Protein AF-A0A6A5AA53-F1 (afdb_monomer_lite)

Foldseek 3Di:
DDDDDDDDDDDDDDDDDDDDDDDDPPPVVVVVVVVPPDDDDDDDDDDDPPPDPPDPCVVVPPPVVVVPDPPPPDDPDDPVNVVVVVPPDDDADDDDAAEDLAAAEPDPDDPPPPPPLVLAKCFVVVVVVPPDPDDDDDDDDDDDDPDDLDATADPPTCCQWPCDPNDTDGNLHADDPSRYPPPDPVSYPRCCSVVVVAADWDWDQPPPLGIAIDGPDDDDPPDDHGDWYAYKAFPVVVVVVVVVCVVVVPPAFQWDDDDHRIIGGPPHYTHPCSRHD

pLDDT: mean 70.39, std 22.33, range [33.47, 96.25]

Secondary structure (DSSP, 8-state):
-----------PPPPPPP--PPPPTTSHHHHHHHTTS------S----S------TTGGGTTTTTTTS----------HHHHHHHHTS-----PPP-EE-SS-EESSPPPPP----GGG---HHHHHTT---S------------------BSSTT-TTTEEEETTEEEE--PPP-TTT--SSSGGGBSS-HHHHT-PPPEEEEE-GGG-EEEEESS---TT--------EEEEHHHHHHHHHHHHHTT-----EEEEETTEEEE-SSEE-GGGG--

Radius of gyration: 34.4 Å; chains: 1; bounding box: 81×67×102 Å

Sequence (277 aa):
MGPRLRGNSSAAPVATPSGAQQPPRTLAKRVFKALRKQVPCVASDFVLPFRHQAPLATYFHDLANATAGISDYTLDFTPDEFTAAEAVELTWVPPKYAKTSKNVYIVKKAPMAQASASSRCTCYGQDHQRGSSSRPTASTSSVAVKHTDVSYCTDTCHNKYDTIYACIQLVLIECGKDTCSAPDPTKCRNRPFQHKATKSTRVEYMGPKGFGLVADTSIEAGDFVVEYVGEVIDEAMAADRRAANIASGQTHTYMLEMEKDILIDAQYKGNVSRFIN

Organism: Aphanomyces astaci (NCBI:txid112090)

Structure (mmCIF, N/CA/C/O backbone):
data_AF-A0A6A5AA53-F1
#
_entry.id   AF-A0A6A5AA53-F1
#
loop_
_atom_site.group_PDB
_atom_site.id
_atom_site.type_symbol
_atom_site.label_atom_id
_atom_site.label_alt_id
_atom_site.label_comp_id
_atom_site.label_asym_id
_atom_site.label_entity_id
_atom_site.label_seq_id
_atom_site.pdbx_PDB_ins_code
_atom_site.Cartn_x
_atom_site.Cartn_y
_atom_site.Cartn_z
_atom_site.occupancy
_atom_site.B_iso_or_equiv
_atom_site.auth_seq_id
_atom_site.auth_comp_id
_atom_site.auth_asym_id
_atom_site.auth_atom_id
_atom_site.pdbx_PDB_model_num
ATOM 1 N N . MET A 1 1 ? -15.561 2.758 21.073 1.00 37.97 1 MET A N 1
ATOM 2 C CA . MET A 1 1 ? -16.074 2.378 19.737 1.00 37.97 1 MET A CA 1
ATOM 3 C C . MET A 1 1 ? -17.250 1.439 19.967 1.00 37.97 1 MET A C 1
ATOM 5 O O . MET A 1 1 ? -17.016 0.331 20.415 1.00 37.97 1 MET A O 1
ATOM 9 N N . GLY A 1 2 ? -18.491 1.903 19.803 1.00 35.84 2 GLY A N 1
ATOM 10 C CA . GLY A 1 2 ? -19.702 1.094 20.022 1.00 35.84 2 GLY A CA 1
ATOM 11 C C . GLY A 1 2 ? -20.521 0.963 18.731 1.00 35.84 2 GLY A C 1
ATOM 12 O O . GLY A 1 2 ? -20.387 1.829 17.856 1.00 35.84 2 GLY A O 1
ATOM 13 N N . PRO A 1 3 ? -21.342 -0.090 18.582 1.00 33.53 3 PRO A N 1
ATOM 14 C CA . PRO A 1 3 ? -22.157 -0.296 17.391 1.00 33.53 3 PRO A CA 1
ATOM 15 C C . PRO A 1 3 ? -23.249 0.780 17.299 1.00 33.53 3 PRO A C 1
ATOM 17 O O . PRO A 1 3 ? -23.901 1.116 18.285 1.00 33.53 3 PRO A O 1
ATOM 20 N N . ARG A 1 4 ? -23.446 1.350 16.104 1.00 42.34 4 ARG A N 1
ATOM 21 C CA . ARG A 1 4 ? -24.606 2.203 15.807 1.00 42.34 4 ARG A CA 1
ATOM 22 C C . ARG A 1 4 ? -25.629 1.387 15.033 1.00 42.34 4 ARG A C 1
ATOM 24 O O . ARG A 1 4 ? -25.380 1.033 13.884 1.00 42.34 4 ARG A O 1
ATOM 31 N N . LEU A 1 5 ? -26.790 1.175 15.641 1.00 35.81 5 LEU A N 1
ATOM 32 C CA . LEU A 1 5 ? -27.984 0.682 14.963 1.00 35.81 5 LEU A CA 1
ATOM 33 C C . LEU A 1 5 ? -28.531 1.797 14.053 1.00 35.81 5 LEU A C 1
ATOM 35 O O . LEU A 1 5 ? -28.697 2.937 14.493 1.00 35.81 5 LEU A O 1
ATOM 39 N N . ARG A 1 6 ? -28.792 1.498 12.776 1.00 38.25 6 ARG A N 1
ATOM 40 C CA . ARG A 1 6 ? -29.585 2.367 11.891 1.00 38.25 6 ARG A CA 1
ATOM 41 C C . ARG A 1 6 ? -30.904 1.678 11.578 1.00 38.25 6 ARG A C 1
ATOM 43 O O . ARG A 1 6 ? -30.909 0.659 10.899 1.00 38.25 6 ARG A O 1
ATOM 50 N N . GLY A 1 7 ? -32.001 2.278 12.030 1.00 33.47 7 GLY A N 1
ATOM 51 C CA . GLY A 1 7 ? -33.335 1.987 11.520 1.00 33.47 7 GLY A CA 1
ATOM 52 C C . GLY A 1 7 ? -33.530 2.628 10.146 1.00 33.47 7 GLY A C 1
ATOM 53 O O . GLY A 1 7 ? -33.228 3.807 9.955 1.00 33.47 7 GLY A O 1
ATOM 54 N N . ASN A 1 8 ? -34.029 1.839 9.198 1.00 34.69 8 ASN A N 1
ATOM 55 C CA . ASN A 1 8 ? -34.632 2.316 7.961 1.00 34.69 8 ASN A CA 1
ATOM 56 C C . ASN A 1 8 ? -36.149 2.331 8.150 1.00 34.69 8 ASN A C 1
ATOM 58 O O . ASN A 1 8 ? -36.738 1.280 8.378 1.00 34.69 8 ASN A O 1
ATOM 62 N N . SER A 1 9 ? -36.779 3.486 7.957 1.00 38.81 9 SER A N 1
ATOM 63 C CA . SER A 1 9 ? -38.170 3.545 7.502 1.00 38.81 9 SER A CA 1
ATOM 64 C C . SER A 1 9 ? -38.481 4.936 6.959 1.00 38.81 9 SER A C 1
ATOM 66 O O . SER A 1 9 ? -38.447 5.942 7.664 1.00 38.81 9 SER A O 1
ATOM 68 N N . SER A 1 10 ? -38.761 4.953 5.664 1.00 35.66 10 SER A N 1
ATOM 69 C CA . SER A 1 10 ? -39.403 6.011 4.896 1.00 35.66 10 SER A CA 1
ATOM 70 C C . SER A 1 10 ? -40.809 6.316 5.423 1.00 35.66 10 SER A C 1
ATOM 72 O O . SER A 1 10 ? -41.631 5.407 5.512 1.00 35.66 10 SER A O 1
ATOM 74 N N . ALA A 1 11 ? -41.108 7.592 5.677 1.00 33.88 11 ALA A N 1
ATOM 75 C CA . ALA A 1 11 ? -42.470 8.106 5.804 1.00 33.88 11 ALA A CA 1
ATOM 76 C C . ALA A 1 11 ? -42.569 9.508 5.173 1.00 33.88 11 ALA A C 1
ATOM 78 O O . ALA A 1 11 ? -41.667 10.334 5.310 1.00 33.88 11 ALA A O 1
ATOM 79 N N . ALA A 1 12 ? -43.651 9.715 4.423 1.00 36.47 12 ALA A N 1
ATOM 80 C CA . ALA A 1 12 ? -43.987 10.888 3.614 1.00 36.47 12 ALA A CA 1
ATOM 81 C C . ALA A 1 12 ? -44.254 12.166 4.454 1.00 36.47 12 ALA A C 1
ATOM 83 O O . ALA A 1 12 ? -44.474 12.064 5.662 1.00 36.47 12 ALA A O 1
ATOM 84 N N . PRO A 1 13 ? -44.244 13.377 3.852 1.00 35.19 13 PRO A N 1
ATOM 85 C CA . PRO A 1 13 ? -44.284 14.629 4.601 1.00 35.19 13 PRO A CA 1
ATOM 86 C C . PRO A 1 13 ? -45.709 14.991 5.041 1.00 35.19 13 PRO A C 1
ATOM 88 O O . PRO A 1 13 ? -46.629 15.055 4.227 1.00 35.19 13 PRO A O 1
ATOM 91 N N . VAL A 1 14 ? -45.869 15.287 6.331 1.00 35.66 14 VAL A N 1
ATOM 92 C CA . VAL A 1 14 ? -47.073 15.897 6.912 1.00 35.66 14 VAL A CA 1
ATOM 93 C C . VAL A 1 14 ? -46.829 17.400 7.075 1.00 35.66 14 VAL A C 1
ATOM 95 O O . VAL A 1 14 ? -45.766 17.823 7.525 1.00 35.66 14 VAL A O 1
ATOM 98 N N . ALA A 1 15 ? -47.810 18.200 6.659 1.00 34.00 15 ALA A N 1
ATOM 99 C CA . ALA A 1 15 ? -47.782 19.658 6.645 1.00 34.00 15 ALA A CA 1
ATOM 100 C C . ALA A 1 15 ? -47.642 20.278 8.050 1.00 34.00 15 ALA A C 1
ATOM 102 O O . ALA A 1 15 ? -48.326 19.879 8.991 1.00 34.00 15 ALA A O 1
ATOM 103 N N . THR A 1 16 ? -46.795 21.303 8.171 1.00 38.56 16 THR A N 1
ATOM 104 C CA . THR A 1 16 ? -46.647 22.155 9.361 1.00 38.56 16 THR A CA 1
ATOM 105 C C . THR A 1 16 ? -47.484 23.434 9.239 1.00 38.56 16 THR A C 1
ATOM 107 O O . THR A 1 16 ? -47.460 24.075 8.185 1.00 38.56 16 THR A O 1
ATOM 110 N N . PRO A 1 17 ? -48.183 23.873 10.303 1.00 34.06 17 PRO A N 1
ATOM 111 C CA . PRO A 1 17 ? -48.764 25.202 10.353 1.00 34.06 17 PRO A CA 1
ATOM 112 C C . PRO A 1 17 ? -47.730 26.250 10.799 1.00 34.06 17 PRO A C 1
ATOM 114 O O . PRO A 1 17 ? -46.829 26.004 11.599 1.00 34.06 17 PRO A O 1
ATOM 117 N N . SER A 1 18 ? -47.904 27.434 10.223 1.00 34.34 18 SER A N 1
ATOM 118 C CA . SER A 1 18 ? -47.219 28.704 10.458 1.00 34.34 18 SER A CA 1
ATOM 119 C C . SER A 1 18 ? -47.152 29.133 11.935 1.00 34.34 18 SER A C 1
ATOM 121 O O . SER A 1 18 ? -48.163 29.091 12.631 1.00 34.34 18 SER A O 1
ATOM 123 N N . GLY A 1 19 ? -45.994 29.669 12.356 1.00 37.91 19 GLY A N 1
ATOM 124 C CA . GLY A 1 19 ? -45.924 30.698 13.406 1.00 37.91 19 GLY A CA 1
ATOM 125 C C . GLY A 1 19 ? -44.940 30.465 14.560 1.00 37.91 19 GLY A C 1
ATOM 126 O O . GLY A 1 19 ? -45.350 30.020 15.623 1.00 37.91 19 GLY A O 1
ATOM 127 N N . ALA A 1 20 ? -43.671 30.872 14.404 1.00 34.12 20 ALA A N 1
ATOM 128 C CA . ALA A 1 20 ? -42.815 31.313 15.520 1.00 34.12 20 ALA A CA 1
ATOM 129 C C . ALA A 1 20 ? -41.612 32.133 15.000 1.00 34.12 20 ALA A C 1
ATOM 131 O O . ALA A 1 20 ? -40.827 31.666 14.176 1.00 34.12 20 ALA A O 1
ATOM 132 N N . GLN A 1 21 ? -41.487 33.378 15.465 1.00 42.09 21 GLN A N 1
ATOM 133 C CA . GLN A 1 21 ? -40.456 34.351 15.079 1.00 42.09 21 GLN A CA 1
ATOM 134 C C . GLN A 1 21 ? -39.068 33.999 15.657 1.00 42.09 21 GLN A C 1
ATOM 136 O O . GLN A 1 21 ? -38.941 33.657 16.829 1.00 42.09 21 GLN A O 1
ATOM 141 N N . GLN A 1 22 ? -38.009 34.141 14.849 1.00 42.62 22 GLN A N 1
ATOM 142 C CA . GLN A 1 22 ? -36.607 34.043 15.291 1.00 42.62 22 GLN A CA 1
ATOM 143 C C . GLN A 1 22 ? -36.128 35.358 15.947 1.00 42.62 22 GLN A C 1
ATOM 145 O O . GLN A 1 22 ? -36.410 36.429 15.403 1.00 42.62 22 GLN A O 1
ATOM 150 N N . PRO A 1 23 ? -35.348 35.330 17.049 1.00 39.88 23 PRO A N 1
ATOM 151 C CA . PRO A 1 23 ? -34.801 36.547 17.652 1.00 39.88 23 PRO A CA 1
ATOM 152 C C . PRO A 1 23 ? -33.553 37.079 16.906 1.00 39.88 23 PRO A C 1
ATOM 154 O O . PRO A 1 23 ? -32.786 36.304 16.324 1.00 39.88 23 PRO A O 1
ATOM 157 N N . PRO A 1 24 ? -33.305 38.407 16.920 1.00 43.00 24 PRO A N 1
ATOM 158 C CA . PRO A 1 24 ? -32.301 39.047 16.071 1.00 43.00 24 PRO A CA 1
ATOM 159 C C . PRO A 1 24 ? -30.845 38.796 16.511 1.00 43.00 24 PRO A C 1
ATOM 161 O O . PRO A 1 24 ? -30.474 38.878 17.682 1.00 43.00 24 PRO A O 1
ATOM 164 N N . ARG A 1 25 ? -29.984 38.570 15.509 1.00 54.72 25 ARG A N 1
ATOM 165 C CA . ARG A 1 25 ? -28.551 38.196 15.563 1.00 54.72 25 ARG A CA 1
ATOM 166 C C . ARG A 1 25 ? -27.580 39.227 16.183 1.00 54.72 25 ARG A C 1
ATOM 168 O O . ARG A 1 25 ? -26.368 39.123 15.989 1.00 54.72 25 ARG A O 1
ATOM 175 N N . THR A 1 26 ? -28.053 40.221 16.928 1.00 54.88 26 THR A N 1
ATOM 176 C CA . THR A 1 26 ? -27.237 41.365 17.387 1.00 54.88 26 THR A CA 1
ATOM 177 C C . THR A 1 26 ? -26.913 41.376 18.886 1.00 54.88 26 THR A C 1
ATOM 179 O O . THR A 1 26 ? -26.037 42.137 19.299 1.00 54.88 26 THR A O 1
ATOM 182 N N . LEU A 1 27 ? -27.505 40.492 19.699 1.00 50.84 27 LEU A N 1
ATOM 183 C CA . LEU A 1 27 ? -27.226 40.422 21.146 1.00 50.84 27 LEU A CA 1
ATOM 184 C C . LEU A 1 27 ? -25.983 39.578 21.499 1.00 50.84 27 LEU A C 1
ATOM 186 O O . LEU A 1 27 ? -25.194 39.973 22.356 1.00 50.84 27 LEU A O 1
ATOM 190 N N . ALA A 1 28 ? -25.720 38.487 20.770 1.00 50.22 28 ALA A N 1
ATOM 191 C CA . ALA A 1 28 ? -24.587 37.587 21.041 1.00 50.22 28 ALA A CA 1
ATOM 192 C C . ALA A 1 28 ? -23.202 38.237 20.814 1.00 50.22 28 ALA A C 1
ATOM 194 O O . ALA A 1 28 ? -22.224 37.881 21.470 1.00 50.22 28 ALA A O 1
ATOM 195 N N . LYS A 1 29 ? -23.108 39.249 19.937 1.00 48.22 29 LYS A N 1
ATOM 196 C CA . LYS A 1 29 ? -21.851 39.978 19.676 1.00 48.22 29 LYS A CA 1
ATOM 197 C C . LYS A 1 29 ? -21.532 41.062 20.717 1.00 48.22 29 LYS A C 1
ATOM 199 O O . LYS A 1 29 ? -20.380 41.488 20.794 1.00 48.22 29 LYS A O 1
ATOM 204 N N . ARG A 1 30 ? -22.503 41.506 21.530 1.00 49.09 30 ARG A N 1
ATOM 205 C CA . ARG A 1 30 ? -22.264 42.504 22.597 1.00 49.09 30 ARG A CA 1
ATOM 206 C C . ARG A 1 30 ? -21.736 41.867 23.886 1.00 49.09 30 ARG A C 1
ATOM 208 O O . ARG A 1 30 ? -20.927 42.496 24.559 1.00 49.09 30 ARG A O 1
ATOM 215 N N . VAL A 1 31 ? -22.091 40.611 24.167 1.00 51.31 31 VAL A N 1
ATOM 216 C CA . VAL A 1 31 ? -21.632 39.882 25.367 1.00 51.31 31 VAL A CA 1
ATOM 217 C C . VAL A 1 31 ? -20.136 39.539 25.288 1.00 51.31 31 VAL A C 1
ATOM 219 O O . VAL A 1 31 ? -19.393 39.777 26.235 1.00 51.31 31 VAL A O 1
ATOM 222 N N . PHE A 1 32 ? -19.642 39.112 24.121 1.00 46.19 32 PHE A N 1
ATOM 223 C CA . PHE A 1 32 ? -18.227 38.745 23.949 1.00 46.19 32 PHE A CA 1
ATOM 224 C C . PHE A 1 32 ? -17.244 39.932 23.908 1.00 46.19 32 PHE A C 1
ATOM 226 O O . PHE A 1 32 ? -16.046 39.740 24.109 1.00 46.19 32 PHE A O 1
ATOM 233 N N . LYS A 1 33 ? -17.717 41.168 23.677 1.00 42.59 33 LYS A N 1
ATOM 234 C CA . LYS A 1 33 ? -16.864 42.375 23.658 1.00 42.59 33 LYS A CA 1
ATOM 235 C C . LYS A 1 33 ? -16.717 43.031 25.041 1.00 42.59 33 LYS A C 1
ATOM 237 O O . LYS A 1 33 ? -15.756 43.766 25.250 1.00 42.59 33 LYS A O 1
ATOM 242 N N . ALA A 1 34 ? -17.624 42.744 25.979 1.00 41.66 34 ALA A N 1
ATOM 243 C CA . ALA A 1 34 ? -17.575 43.265 27.348 1.00 41.66 34 ALA A CA 1
ATOM 244 C C . ALA A 1 34 ? -16.597 42.493 28.256 1.00 41.66 34 ALA A C 1
ATOM 246 O O . ALA A 1 34 ? -16.022 43.077 29.166 1.00 41.66 34 ALA A O 1
ATOM 247 N N . LEU A 1 35 ? -16.329 41.216 27.962 1.00 44.03 35 LEU A N 1
ATOM 248 C CA . LEU A 1 35 ? -15.471 40.356 28.791 1.00 44.03 35 LEU A CA 1
ATOM 249 C C . LEU A 1 35 ? -13.963 40.482 28.508 1.00 44.03 35 LEU A C 1
ATOM 251 O O . LEU A 1 35 ? -13.159 39.867 29.196 1.00 44.03 35 LEU A O 1
ATOM 255 N N . ARG A 1 36 ? -13.548 41.280 27.514 1.00 43.44 36 ARG A N 1
ATOM 256 C CA . ARG A 1 36 ? -12.136 41.368 27.087 1.00 43.44 36 ARG A CA 1
ATOM 257 C C . ARG A 1 36 ? -11.403 42.636 27.544 1.00 43.44 36 ARG A C 1
ATOM 259 O O . ARG A 1 36 ? -10.294 42.877 27.081 1.00 43.44 36 ARG A O 1
ATOM 266 N N . LYS A 1 37 ? -12.015 43.475 28.392 1.00 44.69 37 LYS A N 1
ATOM 267 C CA . LYS A 1 37 ? -11.495 44.822 28.711 1.00 44.69 37 LYS A CA 1
ATOM 268 C C . LYS A 1 37 ? -11.184 45.118 30.180 1.00 44.69 37 LYS A C 1
ATOM 270 O O . LYS A 1 37 ? -10.942 46.275 30.500 1.00 44.69 37 LYS A O 1
ATOM 275 N N . GLN A 1 38 ? -11.124 44.117 31.053 1.00 38.75 38 GLN A N 1
ATOM 276 C CA . GLN A 1 38 ? -10.653 44.325 32.425 1.00 38.75 38 GLN A CA 1
ATOM 277 C C . GLN A 1 38 ? -9.730 43.190 32.857 1.00 38.75 38 GLN A C 1
ATOM 279 O O . GLN A 1 38 ? -10.168 42.193 33.414 1.00 38.75 38 GLN A O 1
ATOM 284 N N . VAL A 1 39 ? -8.438 43.367 32.593 1.00 38.59 39 VAL A N 1
ATOM 285 C CA . VAL A 1 39 ? -7.386 42.757 33.407 1.00 38.59 39 VAL A CA 1
ATOM 286 C C . VAL A 1 39 ? -6.371 43.855 33.713 1.00 38.59 39 VAL A C 1
ATOM 288 O O . VAL A 1 39 ? -5.566 44.189 32.843 1.00 38.59 39 VAL A O 1
ATOM 291 N N . PRO A 1 40 ? -6.401 44.459 34.908 1.00 35.31 40 PRO A N 1
ATOM 292 C CA . PRO A 1 40 ? -5.201 44.983 35.523 1.00 35.31 40 PRO A CA 1
ATOM 293 C C . PRO A 1 40 ? -4.550 43.885 36.373 1.00 35.31 40 PRO A C 1
ATOM 295 O O . PRO A 1 40 ? -5.213 43.189 37.140 1.00 35.31 40 PRO A O 1
ATOM 298 N N . CYS A 1 41 ? -3.235 43.746 36.224 1.00 37.00 41 CYS A N 1
ATOM 299 C CA . CYS A 1 41 ? -2.389 42.989 37.135 1.00 37.00 41 CYS A CA 1
ATOM 300 C C . CYS A 1 41 ? -2.523 43.559 38.555 1.00 37.00 41 CYS A C 1
ATOM 302 O O . CYS A 1 41 ? -2.310 44.755 38.753 1.00 37.00 41 CYS A O 1
ATOM 304 N N . VAL A 1 42 ? -2.819 42.706 39.535 1.00 37.09 42 VAL A N 1
ATOM 305 C CA . VAL A 1 42 ? -2.674 43.017 40.962 1.00 37.09 42 VAL A CA 1
ATOM 306 C C . VAL A 1 42 ? -1.883 41.878 41.595 1.00 37.09 42 VAL A C 1
ATOM 308 O O . VAL A 1 42 ? -2.219 40.708 41.430 1.00 37.09 42 VAL A O 1
ATOM 311 N N . ALA A 1 43 ? -0.783 42.244 42.245 1.00 42.16 43 ALA A N 1
ATOM 312 C CA . ALA A 1 43 ? 0.052 41.363 43.044 1.00 42.16 43 ALA A CA 1
ATOM 313 C C . ALA A 1 43 ? -0.574 41.104 44.429 1.00 42.16 43 ALA A C 1
ATOM 315 O O . ALA A 1 43 ? -1.423 41.866 44.883 1.00 42.16 43 ALA A O 1
ATOM 316 N N . SER A 1 44 ? -0.020 40.103 45.116 1.00 43.97 44 SER A N 1
ATOM 317 C CA . SER A 1 44 ? -0.145 39.747 46.542 1.00 43.97 44 SER A CA 1
ATOM 318 C C . SER A 1 44 ? -1.286 38.804 46.962 1.00 43.97 44 SER A C 1
ATOM 320 O O . SER A 1 44 ? -2.472 39.082 46.821 1.00 43.97 44 SER A O 1
ATOM 322 N N . ASP A 1 45 ? -0.828 37.667 47.493 1.00 46.00 45 ASP A N 1
ATOM 323 C CA . ASP A 1 45 ? -1.362 36.905 48.622 1.00 46.00 45 ASP A CA 1
ATOM 324 C C . ASP A 1 45 ? -2.790 36.358 48.526 1.00 46.00 45 ASP A C 1
ATOM 326 O O . ASP A 1 45 ? -3.690 36.742 49.268 1.00 46.00 45 ASP A O 1
ATOM 330 N N . PHE A 1 46 ? -2.958 35.324 47.696 1.00 35.75 46 PHE A N 1
ATOM 331 C CA . PHE A 1 46 ? -4.028 34.344 47.880 1.00 35.75 46 PHE A CA 1
ATOM 332 C C . PHE A 1 46 ? -3.433 32.994 48.292 1.00 35.75 46 PHE A C 1
ATOM 334 O O . PHE A 1 46 ? -3.012 32.182 47.467 1.00 35.75 46 PHE A O 1
ATOM 341 N N . VAL A 1 47 ? -3.374 32.768 49.603 1.00 41.34 47 VAL A N 1
ATOM 342 C CA . VAL A 1 47 ? -3.075 31.458 50.185 1.00 41.34 47 VAL A CA 1
ATOM 343 C C . VAL A 1 47 ? -4.281 30.554 49.932 1.00 41.34 47 VAL A C 1
ATOM 345 O O . VAL A 1 47 ? -5.360 30.781 50.474 1.00 41.34 47 VAL A O 1
ATOM 348 N N . LEU A 1 48 ? -4.103 29.525 49.101 1.00 40.78 48 LEU A N 1
ATOM 349 C CA . LEU A 1 48 ? -5.088 28.455 48.934 1.00 40.78 48 LEU A CA 1
ATOM 350 C C . LEU A 1 48 ? -5.327 27.777 50.296 1.00 40.78 48 LEU A C 1
ATOM 352 O O . LEU A 1 48 ? -4.368 27.258 50.879 1.00 40.78 48 LEU A O 1
ATOM 356 N N . PRO A 1 49 ? -6.569 27.699 50.807 1.00 41.88 49 PRO A N 1
ATOM 357 C CA . PRO A 1 49 ? -6.863 26.949 52.016 1.00 41.88 49 PRO A CA 1
ATOM 358 C C . PRO A 1 49 ? -7.016 25.472 51.637 1.00 41.88 49 PRO A C 1
ATOM 360 O O . PRO A 1 49 ? -8.100 24.911 51.685 1.00 41.88 49 PRO A O 1
ATOM 363 N N . PHE A 1 50 ? -5.927 24.839 51.211 1.00 42.41 50 PHE A N 1
ATOM 364 C CA . PHE A 1 50 ? -5.862 23.386 51.048 1.00 42.41 50 PHE A CA 1
ATOM 365 C C . PHE A 1 50 ? -4.563 22.867 51.661 1.00 42.41 50 PHE A C 1
ATOM 367 O O . PHE A 1 50 ? -3.727 22.242 51.014 1.00 42.41 50 PHE A O 1
ATOM 374 N N . ARG A 1 51 ? -4.394 23.143 52.957 1.00 44.78 51 ARG A N 1
ATOM 375 C CA . ARG A 1 51 ? -3.537 22.340 53.830 1.00 44.78 51 ARG A CA 1
ATOM 376 C C . ARG A 1 51 ? -4.453 21.328 54.519 1.00 44.78 51 ARG A C 1
ATOM 378 O O . ARG A 1 51 ? -5.418 21.734 55.151 1.00 44.78 51 ARG A O 1
ATOM 385 N N . HIS A 1 52 ? -4.126 20.047 54.353 1.00 45.22 52 HIS A N 1
ATOM 386 C CA . HIS A 1 52 ? -4.932 18.841 54.605 1.00 45.22 52 HIS A CA 1
ATOM 387 C C . HIS A 1 52 ? -5.766 18.357 53.410 1.00 45.22 52 HIS A C 1
ATOM 389 O O . HIS A 1 52 ? -6.991 18.317 53.437 1.00 45.22 52 HIS A O 1
ATOM 395 N N . GLN A 1 53 ? -5.069 17.862 52.380 1.00 44.56 53 GLN A N 1
ATOM 396 C CA . GLN A 1 53 ? -5.556 16.668 51.690 1.00 44.56 53 GLN A CA 1
ATOM 397 C C . GLN A 1 53 ? -5.642 15.544 52.732 1.00 44.56 53 GLN A C 1
ATOM 399 O O . GLN A 1 53 ? -4.628 14.959 53.112 1.00 44.56 53 GLN A O 1
ATOM 404 N N . ALA A 1 54 ? -6.849 15.263 53.220 1.00 44.56 54 ALA A N 1
ATOM 405 C CA . ALA A 1 54 ? -7.155 13.907 53.643 1.00 44.56 54 ALA A CA 1
ATOM 406 C C . ALA A 1 54 ? -6.971 13.006 52.406 1.00 44.56 54 ALA A C 1
ATOM 408 O O . ALA A 1 54 ? -7.331 13.426 51.299 1.00 44.56 54 ALA A O 1
ATOM 409 N N . PRO A 1 55 ? -6.365 11.816 52.543 1.00 44.38 55 PRO A N 1
ATOM 410 C CA . PRO A 1 55 ? -6.188 10.925 51.409 1.00 44.38 55 PRO A CA 1
ATOM 411 C C . PRO A 1 55 ? -7.556 10.639 50.780 1.00 44.38 55 PRO A C 1
ATOM 413 O O . PRO A 1 55 ? -8.549 10.493 51.492 1.00 44.38 55 PRO A O 1
ATOM 416 N N . LEU A 1 56 ? -7.587 10.499 49.451 1.00 46.06 56 LEU A N 1
ATOM 417 C CA . LEU A 1 56 ? -8.725 10.043 48.628 1.00 46.06 56 LEU A CA 1
ATOM 418 C C . LEU A 1 56 ? -9.286 8.655 49.034 1.00 46.06 56 LEU A C 1
ATOM 420 O O . LEU A 1 56 ? -9.999 8.022 48.266 1.00 46.06 56 LEU A O 1
ATOM 424 N N . ALA A 1 57 ? -8.966 8.164 50.229 1.00 43.97 57 ALA A N 1
ATOM 425 C CA . ALA A 1 57 ? -9.482 6.947 50.827 1.00 43.97 57 ALA A CA 1
ATOM 426 C C . ALA A 1 57 ? -10.834 7.161 51.537 1.00 43.97 57 ALA A C 1
ATOM 428 O O . ALA A 1 57 ? -11.605 6.218 51.658 1.00 43.97 57 ALA A O 1
ATOM 429 N N . THR A 1 58 ? -11.196 8.381 51.955 1.00 44.34 58 THR A N 1
ATOM 430 C CA . THR A 1 58 ? -12.432 8.590 52.742 1.00 44.34 58 THR A CA 1
ATOM 431 C C . THR A 1 58 ? -13.723 8.686 51.927 1.00 44.34 58 THR A C 1
ATOM 433 O O . THR A 1 58 ? -14.793 8.648 52.522 1.00 44.34 58 THR A O 1
ATOM 436 N N . TYR A 1 59 ? -13.666 8.711 50.590 1.00 42.94 59 TYR A N 1
ATOM 437 C CA . TYR A 1 59 ? -14.866 8.520 49.755 1.00 42.94 59 TYR A CA 1
ATOM 438 C C . TYR A 1 59 ? -15.251 7.041 49.571 1.00 42.94 59 TYR A C 1
ATOM 440 O O . TYR A 1 59 ? -16.339 6.755 49.082 1.00 42.94 59 TYR A O 1
ATOM 448 N N . PHE A 1 60 ? -14.394 6.104 49.996 1.00 40.81 60 PHE A N 1
ATOM 449 C CA . PHE A 1 60 ? -14.636 4.656 49.939 1.00 40.81 60 PHE A CA 1
ATOM 450 C C . PHE A 1 60 ? -14.582 3.990 51.326 1.00 40.81 60 PHE A C 1
ATOM 452 O O . PHE A 1 60 ? -14.348 2.788 51.438 1.00 40.81 60 PHE A O 1
ATOM 459 N N . HIS A 1 61 ? -14.822 4.746 52.401 1.00 43.28 61 HIS A N 1
ATOM 460 C CA . HIS A 1 61 ? -14.934 4.205 53.758 1.00 43.28 61 HIS A CA 1
ATOM 461 C C . HIS A 1 61 ? -16.382 4.219 54.248 1.00 43.28 61 HIS A C 1
ATOM 463 O O . HIS A 1 61 ? -16.694 4.823 55.260 1.00 43.28 61 HIS A O 1
ATOM 469 N N . ASP A 1 62 ? -17.246 3.513 53.521 1.00 42.28 62 ASP A N 1
ATOM 470 C CA . ASP A 1 62 ? -18.498 2.963 54.063 1.00 42.28 62 ASP A CA 1
ATOM 471 C C . ASP A 1 62 ? -18.821 1.580 53.457 1.00 42.28 62 ASP A C 1
ATOM 473 O O . ASP A 1 62 ? -19.952 1.105 53.470 1.00 42.28 62 ASP A O 1
ATOM 477 N N . LEU A 1 63 ? -17.804 0.860 52.964 1.00 51.56 63 LEU A N 1
ATOM 478 C CA . LEU A 1 63 ? -17.969 -0.496 52.416 1.00 51.56 63 LEU A CA 1
ATOM 479 C C . LEU A 1 63 ? -18.305 -1.563 53.475 1.00 51.56 63 LEU A C 1
ATOM 481 O O . LEU A 1 63 ? -18.612 -2.695 53.117 1.00 51.56 63 LEU A O 1
ATOM 485 N N . ALA A 1 64 ? -18.275 -1.222 54.768 1.00 48.19 64 ALA A N 1
ATOM 486 C CA . ALA A 1 64 ? -18.686 -2.127 55.843 1.00 48.19 64 ALA A CA 1
ATOM 487 C C . ALA A 1 64 ? -20.198 -2.065 56.147 1.00 48.19 64 ALA A C 1
ATOM 489 O O . ALA A 1 64 ? -20.735 -3.033 56.676 1.00 48.19 64 ALA A O 1
ATOM 490 N N . ASN A 1 65 ? -20.887 -0.976 55.768 1.00 46.31 65 ASN A N 1
ATOM 491 C CA . ASN 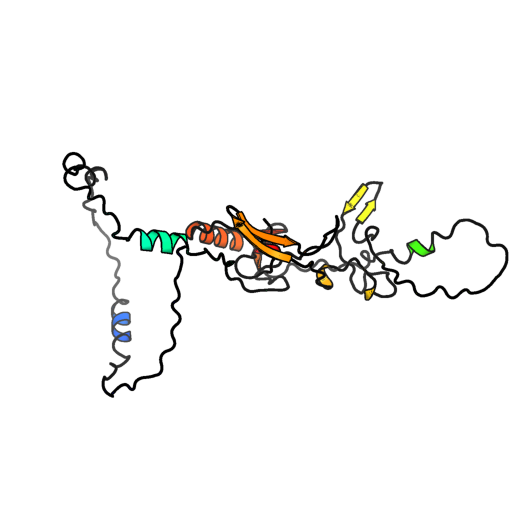A 1 65 ? -22.350 -0.840 55.858 1.00 46.31 65 ASN A CA 1
ATOM 492 C C . ASN A 1 65 ? -23.044 -0.794 54.480 1.00 46.31 65 ASN A C 1
ATOM 494 O O . ASN A 1 65 ? -24.265 -0.902 54.404 1.00 46.31 65 ASN A O 1
ATOM 498 N N . ALA A 1 66 ? -22.289 -0.712 53.378 1.00 48.09 66 ALA A N 1
ATOM 499 C CA . ALA A 1 66 ? -22.802 -0.819 52.008 1.00 48.09 66 ALA A CA 1
ATOM 500 C C . ALA A 1 66 ? -23.069 -2.272 51.549 1.00 48.09 66 ALA A C 1
ATOM 502 O O . ALA A 1 66 ? -23.128 -2.553 50.356 1.00 48.09 66 ALA A O 1
ATOM 503 N N . THR A 1 67 ? -23.230 -3.214 52.483 1.00 48.09 67 THR A N 1
ATOM 504 C CA . THR A 1 67 ? -23.758 -4.561 52.201 1.00 48.09 67 THR A CA 1
ATOM 505 C C . THR A 1 67 ? -25.290 -4.581 52.145 1.00 48.09 67 THR A C 1
ATOM 507 O O . THR A 1 67 ? -25.877 -5.557 51.683 1.00 48.09 67 THR A O 1
ATOM 510 N N . ALA A 1 68 ? -25.954 -3.487 52.533 1.00 51.69 68 ALA A N 1
ATOM 511 C CA . ALA A 1 68 ? -27.375 -3.268 52.293 1.00 51.69 68 ALA A CA 1
ATOM 512 C C . ALA A 1 68 ? -27.584 -2.602 50.922 1.00 51.69 68 ALA A C 1
ATOM 514 O O . ALA A 1 68 ? -27.694 -1.383 50.819 1.00 51.69 68 ALA A O 1
ATOM 515 N N . GLY A 1 69 ? -27.639 -3.411 49.863 1.00 53.94 69 GLY A N 1
ATOM 516 C CA . GLY A 1 69 ? -28.096 -2.949 48.551 1.00 53.94 69 GLY A CA 1
ATOM 517 C C . GLY A 1 69 ? -27.007 -2.747 47.502 1.00 53.94 69 GLY A C 1
ATOM 518 O O . GLY A 1 69 ? -27.068 -1.786 46.740 1.00 53.94 69 GLY A O 1
ATOM 519 N N . ILE A 1 70 ? -26.076 -3.697 47.366 1.00 55.50 70 ILE A N 1
ATOM 520 C CA . ILE A 1 70 ? -25.598 -4.028 46.017 1.00 55.50 70 ILE A CA 1
ATOM 521 C C . ILE A 1 70 ? -26.807 -4.662 45.328 1.00 55.50 70 ILE A C 1
ATOM 523 O O . ILE A 1 70 ? -27.027 -5.867 45.407 1.00 55.50 70 ILE A O 1
ATOM 527 N N . SER A 1 71 ? -27.687 -3.825 44.775 1.00 61.16 71 SER A N 1
ATOM 528 C CA . SER A 1 71 ? -28.708 -4.314 43.866 1.00 61.16 71 SER A CA 1
ATOM 529 C C . SER A 1 71 ? -27.942 -4.902 42.694 1.00 61.16 71 SER A C 1
ATOM 531 O O . SER A 1 71 ? -27.296 -4.147 41.961 1.00 61.16 71 SER A O 1
ATOM 533 N N . ASP A 1 72 ? -27.987 -6.223 42.545 1.00 64.94 72 ASP A N 1
ATOM 534 C CA . ASP A 1 72 ? -27.649 -6.899 41.298 1.00 64.94 72 ASP A CA 1
ATOM 535 C C . ASP A 1 72 ? -28.628 -6.384 40.244 1.00 64.94 72 ASP A C 1
ATOM 537 O O . ASP A 1 72 ? -29.679 -6.974 39.989 1.00 64.94 72 ASP A O 1
ATOM 541 N N . TYR A 1 73 ? -28.333 -5.194 39.718 1.00 72.06 73 TYR A N 1
ATOM 542 C CA . TYR A 1 73 ? -29.127 -4.542 38.702 1.00 72.06 73 TYR A CA 1
ATOM 543 C C . TYR A 1 73 ? -28.992 -5.401 37.457 1.00 72.06 73 TYR A C 1
ATOM 545 O O . TYR A 1 73 ? -28.021 -5.327 36.703 1.00 72.06 73 TYR A O 1
ATOM 553 N N . THR A 1 74 ? -29.947 -6.302 37.323 1.00 72.62 74 THR A N 1
ATOM 554 C CA . THR A 1 74 ? -30.091 -7.195 36.197 1.00 72.62 74 THR A CA 1
ATOM 555 C C . THR A 1 74 ? -30.882 -6.412 35.171 1.00 72.62 74 THR A C 1
ATOM 557 O O . THR A 1 74 ? -31.948 -5.881 35.461 1.00 72.62 74 THR A O 1
ATOM 560 N N . LEU A 1 75 ? -30.299 -6.239 33.987 1.00 74.62 75 LEU A N 1
ATOM 561 C CA . LEU A 1 75 ? -31.029 -5.648 32.875 1.00 74.62 75 LEU A CA 1
ATOM 562 C C . LEU A 1 75 ? -32.232 -6.553 32.592 1.00 74.62 75 LEU A C 1
ATOM 564 O O . LEU A 1 75 ? -32.045 -7.756 32.409 1.00 74.62 75 LEU A O 1
ATOM 568 N N . ASP A 1 76 ? -33.432 -5.974 32.567 1.00 79.81 76 ASP A N 1
ATOM 569 C CA . ASP A 1 76 ? -34.710 -6.671 32.362 1.00 79.81 76 ASP A CA 1
ATOM 570 C C . ASP A 1 76 ? -34.886 -7.143 30.905 1.00 79.81 76 ASP A C 1
ATOM 572 O O . ASP A 1 76 ? -35.898 -6.869 30.262 1.00 79.81 76 ASP A O 1
ATOM 576 N N . PHE A 1 77 ? -33.883 -7.815 30.343 1.00 83.56 77 PHE A N 1
ATOM 577 C CA . PHE A 1 77 ? -34.006 -8.461 29.046 1.00 83.56 77 PHE A CA 1
ATOM 578 C C . PHE A 1 77 ? -34.702 -9.805 29.219 1.00 83.56 77 PHE A C 1
ATOM 580 O O . PHE A 1 77 ? -34.319 -10.638 30.047 1.00 83.56 77 PHE A O 1
ATOM 587 N N . THR A 1 78 ? -35.719 -10.038 28.405 1.00 88.62 78 THR A N 1
ATOM 588 C CA . THR A 1 78 ? -36.350 -11.351 28.306 1.00 88.62 78 THR A CA 1
ATOM 589 C C . THR A 1 78 ? -35.366 -12.368 27.702 1.00 88.62 78 THR A C 1
ATOM 591 O O . THR A 1 78 ? -34.498 -12.000 26.906 1.00 88.62 78 THR A O 1
ATOM 594 N N . PRO A 1 79 ? -35.478 -13.668 28.029 1.00 85.06 79 PRO A N 1
ATOM 595 C CA . PRO A 1 79 ? -34.660 -14.709 27.395 1.00 85.06 79 PRO A CA 1
ATOM 596 C C . PRO A 1 79 ? -34.757 -14.701 25.860 1.00 85.06 79 PRO A C 1
ATOM 598 O O . PRO A 1 79 ? -33.781 -14.992 25.166 1.00 85.06 79 PRO A O 1
ATOM 601 N N . ASP A 1 80 ? -35.917 -14.308 25.331 1.00 84.56 80 ASP A N 1
ATOM 602 C CA . ASP A 1 80 ? -36.159 -14.159 23.897 1.00 84.56 80 ASP A CA 1
ATOM 603 C C . ASP A 1 80 ? -35.360 -12.988 23.301 1.00 84.56 80 ASP A C 1
ATOM 605 O O . ASP A 1 80 ? -34.830 -13.108 22.199 1.00 84.56 80 ASP A O 1
ATOM 609 N N . GLU A 1 81 ? -35.198 -11.881 24.033 1.00 84.69 81 GLU A N 1
ATOM 610 C CA . GLU A 1 81 ? -34.361 -10.744 23.622 1.00 84.69 81 GLU A CA 1
ATOM 611 C C . GLU A 1 81 ? -32.868 -11.077 23.655 1.00 84.69 81 GLU A C 1
ATOM 613 O O . GLU A 1 81 ? -32.141 -10.655 22.757 1.00 84.69 81 GLU A O 1
ATOM 618 N N . PHE A 1 82 ? -32.406 -11.869 24.628 1.00 83.50 82 PHE A N 1
ATOM 619 C CA . PHE A 1 82 ? -31.033 -12.388 24.623 1.00 83.50 82 PHE A CA 1
ATOM 620 C C . PHE A 1 82 ? -30.784 -13.288 23.417 1.00 83.50 82 PHE A C 1
ATOM 622 O O . PHE A 1 82 ? -29.806 -13.096 22.696 1.00 83.50 82 PHE A O 1
ATOM 629 N N . THR A 1 83 ? -31.706 -14.217 23.165 1.00 84.25 83 THR A N 1
ATOM 630 C CA . THR A 1 83 ? -31.631 -15.131 22.019 1.00 84.25 83 THR A CA 1
ATOM 631 C C . THR A 1 83 ? -31.660 -14.348 20.704 1.00 84.25 83 THR A C 1
ATOM 633 O O . THR A 1 83 ? -30.889 -14.633 19.789 1.00 84.25 83 THR A O 1
ATOM 636 N N . ALA A 1 84 ? -32.494 -13.309 20.615 1.00 85.75 84 ALA A N 1
ATOM 637 C CA . ALA A 1 84 ? -32.555 -12.428 19.457 1.00 85.75 84 ALA A CA 1
ATOM 638 C C . ALA A 1 84 ? -31.276 -11.595 19.280 1.00 85.75 84 ALA A C 1
ATOM 640 O O . ALA A 1 84 ? -30.839 -11.411 18.147 1.00 85.75 84 ALA A O 1
ATOM 641 N N . ALA A 1 85 ? -30.670 -11.104 20.367 1.00 81.44 85 ALA A N 1
ATOM 642 C CA . ALA A 1 85 ? -29.437 -10.319 20.333 1.00 81.44 85 ALA A CA 1
ATOM 643 C C . ALA A 1 85 ? -28.213 -11.167 19.959 1.00 81.44 85 ALA A C 1
ATOM 645 O O . ALA A 1 85 ? -27.373 -10.714 19.183 1.00 81.44 85 ALA A O 1
ATOM 646 N N . GLU A 1 86 ? -28.124 -12.396 20.466 1.00 83.12 86 GLU A N 1
ATOM 647 C CA . GLU A 1 86 ? -27.062 -13.346 20.120 1.00 83.12 86 GLU A CA 1
ATOM 648 C C . GLU A 1 86 ? -27.198 -13.848 18.674 1.00 83.12 86 GLU A C 1
ATOM 650 O O . GLU A 1 86 ? -26.197 -14.073 17.995 1.00 83.12 86 GLU A O 1
ATOM 655 N N . ALA A 1 87 ? -28.430 -13.927 18.159 1.00 83.94 87 ALA A N 1
ATOM 656 C CA . ALA A 1 87 ? -28.701 -14.223 16.755 1.00 83.94 87 ALA A CA 1
ATOM 657 C C . ALA A 1 87 ? -28.354 -13.067 15.791 1.00 83.94 87 ALA A C 1
ATOM 659 O O . ALA A 1 87 ? -28.392 -13.266 14.573 1.00 83.94 87 ALA A O 1
ATOM 660 N N . VAL A 1 88 ? -28.016 -11.864 16.284 1.00 85.12 88 VAL A N 1
ATOM 661 C CA . VAL A 1 88 ? -27.580 -10.758 15.417 1.00 85.12 88 VAL A CA 1
ATOM 662 C C . VAL A 1 88 ? -26.180 -11.046 14.887 1.00 85.12 88 VAL A C 1
ATOM 664 O O . VAL A 1 88 ? -25.177 -10.911 15.587 1.00 85.12 88 VAL A O 1
ATOM 667 N N . GLU A 1 89 ? -26.102 -11.375 13.601 1.00 83.19 89 GLU A N 1
ATOM 668 C CA . GLU A 1 89 ? -24.831 -11.549 12.909 1.00 83.19 89 GLU A CA 1
ATOM 669 C C . GLU A 1 89 ? -24.037 -10.227 12.892 1.00 83.19 89 GLU A C 1
ATOM 671 O O . GLU A 1 89 ? -24.461 -9.210 12.333 1.00 83.19 89 GLU A O 1
ATOM 676 N N . LEU A 1 90 ? -22.863 -10.223 13.530 1.00 82.00 90 LEU A N 1
ATOM 677 C CA . LEU A 1 90 ? -21.992 -9.051 13.587 1.00 82.00 90 LEU A CA 1
ATOM 678 C C . LEU A 1 90 ? -21.291 -8.832 12.242 1.00 82.00 90 LEU A C 1
ATOM 680 O O . LEU A 1 90 ? -20.329 -9.518 11.897 1.00 82.00 90 LEU A O 1
ATOM 684 N N . THR A 1 91 ? -21.716 -7.808 11.504 1.00 86.38 91 THR A N 1
ATOM 685 C CA . THR A 1 91 ? -21.049 -7.407 10.260 1.00 86.38 91 THR A CA 1
ATOM 686 C C . THR A 1 91 ? -19.870 -6.475 10.542 1.00 86.38 91 THR A C 1
ATOM 688 O O . THR A 1 91 ? -20.050 -5.303 10.894 1.00 86.38 91 THR A O 1
ATOM 691 N N . TRP A 1 92 ? -18.651 -6.965 10.341 1.00 87.50 92 TRP A N 1
ATOM 692 C CA . TRP A 1 92 ? -17.436 -6.162 10.462 1.00 87.50 92 TRP A CA 1
ATOM 693 C C . TRP A 1 92 ? -17.194 -5.349 9.188 1.00 87.50 92 TRP A C 1
ATOM 695 O O . TRP A 1 92 ? -17.002 -5.903 8.109 1.00 87.50 92 TRP A O 1
ATOM 705 N N . VAL A 1 93 ? -17.154 -4.019 9.312 1.00 89.44 93 VAL A N 1
ATOM 706 C CA . VAL A 1 93 ? -16.869 -3.110 8.189 1.00 89.44 93 VAL A CA 1
ATOM 707 C C . VAL A 1 93 ? -15.515 -2.423 8.396 1.00 89.44 93 VAL A C 1
ATOM 709 O O . VAL A 1 93 ? -15.287 -1.873 9.478 1.00 89.44 93 VAL A O 1
ATOM 712 N N . PRO A 1 94 ? -14.624 -2.405 7.384 1.00 90.44 94 PRO A N 1
ATOM 713 C CA . PRO A 1 94 ? -13.342 -1.722 7.492 1.00 90.44 94 PRO A CA 1
ATOM 714 C C . PRO A 1 94 ? -13.501 -0.231 7.819 1.00 90.44 94 PRO A C 1
ATOM 716 O O . PRO A 1 94 ? -14.459 0.409 7.363 1.00 90.44 94 PRO A O 1
ATOM 719 N N . PRO A 1 95 ? -12.549 0.366 8.560 1.00 89.00 95 PRO A N 1
ATOM 720 C CA . PRO A 1 95 ? -12.562 1.798 8.819 1.00 89.00 95 PRO A CA 1
ATOM 721 C C . PRO A 1 95 ? -12.520 2.578 7.502 1.00 89.00 95 PRO A C 1
ATOM 723 O O . PRO A 1 95 ? -11.868 2.182 6.535 1.00 89.00 95 PRO A O 1
ATOM 726 N N . LYS A 1 96 ? -13.227 3.710 7.462 1.00 92.50 96 LYS A N 1
ATOM 727 C CA . LYS A 1 96 ? -13.250 4.574 6.280 1.00 92.50 96 LYS A CA 1
ATOM 728 C C . LYS A 1 96 ? -11.905 5.279 6.123 1.00 92.50 96 LYS A C 1
ATOM 730 O O . LYS A 1 96 ? -11.410 5.879 7.069 1.00 92.50 96 LYS A O 1
ATOM 735 N N . TYR A 1 97 ? -11.386 5.269 4.904 1.00 94.25 97 TYR A N 1
ATOM 736 C CA . TYR A 1 97 ? -10.211 6.025 4.483 1.00 94.25 97 TYR A CA 1
ATOM 737 C C . TYR A 1 97 ? -10.429 6.524 3.051 1.00 94.25 97 TYR A C 1
ATOM 739 O O . TYR A 1 97 ? -11.252 5.984 2.302 1.00 94.25 97 TYR A O 1
ATOM 747 N N . ALA A 1 98 ? -9.715 7.574 2.661 1.00 95.81 98 ALA A N 1
ATOM 748 C CA . ALA A 1 98 ? -9.765 8.091 1.303 1.00 95.81 98 ALA A CA 1
ATOM 749 C C . ALA A 1 98 ? -8.846 7.268 0.390 1.00 95.81 98 ALA A C 1
ATOM 751 O O . ALA A 1 98 ? -7.652 7.125 0.646 1.00 95.81 98 ALA A O 1
ATOM 752 N N . LYS A 1 99 ? -9.406 6.723 -0.693 1.00 94.50 99 LYS A N 1
ATOM 753 C CA . LYS A 1 99 ? -8.651 5.899 -1.639 1.00 94.50 99 LYS A CA 1
ATOM 754 C C . LYS A 1 99 ? -7.730 6.767 -2.492 1.00 94.50 99 LYS A C 1
ATOM 756 O O . LYS A 1 99 ? -8.193 7.697 -3.154 1.00 94.50 99 LYS A O 1
ATOM 761 N N . THR A 1 100 ? -6.448 6.433 -2.522 1.00 93.81 100 THR A N 1
ATOM 762 C CA . THR A 1 100 ? -5.450 7.076 -3.383 1.00 93.81 100 THR A CA 1
ATOM 763 C C . THR A 1 100 ? -4.718 6.032 -4.214 1.00 93.81 100 THR A C 1
ATOM 765 O O . THR A 1 100 ? -4.655 4.859 -3.864 1.00 93.81 100 THR A O 1
ATOM 768 N N . SER A 1 101 ? -4.202 6.454 -5.370 1.00 91.12 101 SER A N 1
ATOM 769 C CA . SER A 1 101 ? -3.450 5.571 -6.276 1.00 91.12 101 SER A CA 1
ATOM 770 C C . SER A 1 101 ? -1.969 5.925 -6.389 1.00 91.12 101 SER A C 1
ATOM 772 O O . SER A 1 101 ? -1.269 5.305 -7.179 1.00 91.12 101 SER A O 1
ATOM 774 N N . LYS A 1 102 ? -1.534 6.967 -5.674 1.00 91.88 102 LYS A N 1
ATOM 775 C CA . LYS A 1 102 ? -0.163 7.477 -5.603 1.00 91.88 102 LYS A CA 1
ATOM 776 C C . LYS A 1 102 ? 0.041 8.132 -4.242 1.00 91.88 102 LYS A C 1
ATOM 778 O O . LYS A 1 102 ? -0.929 8.597 -3.634 1.00 91.88 102 LYS A O 1
ATOM 783 N N . ASN A 1 103 ? 1.298 8.231 -3.833 1.00 93.12 103 ASN A N 1
ATOM 784 C CA . ASN A 1 103 ? 1.702 8.961 -2.641 1.00 93.12 103 ASN A CA 1
ATOM 785 C C . ASN A 1 103 ? 1.350 10.452 -2.718 1.00 93.12 103 ASN A C 1
ATOM 787 O O . ASN A 1 103 ? 1.577 11.116 -3.736 1.00 93.12 103 ASN A O 1
ATOM 791 N N . VAL A 1 104 ? 0.788 10.972 -1.626 1.00 93.44 104 VAL A N 1
ATOM 792 C CA . VAL A 1 104 ? 0.435 12.386 -1.463 1.00 93.44 104 VAL A CA 1
ATOM 793 C C . VAL A 1 104 ? 1.483 13.035 -0.574 1.00 93.44 104 VAL A C 1
ATOM 795 O O . VAL A 1 104 ? 1.515 12.798 0.626 1.00 93.44 104 VAL A O 1
ATOM 798 N N . TYR A 1 105 ? 2.344 13.856 -1.160 1.00 91.88 105 TYR A N 1
ATOM 799 C CA . TYR A 1 105 ? 3.416 14.521 -0.427 1.00 91.88 105 TYR A CA 1
ATOM 800 C C . TYR A 1 105 ? 2.870 15.732 0.330 1.00 91.88 105 TYR A C 1
ATOM 802 O O . TYR A 1 105 ? 2.405 16.686 -0.295 1.00 91.88 105 TYR A O 1
ATOM 810 N N . ILE A 1 106 ? 2.905 15.677 1.664 1.00 90.25 106 ILE A N 1
ATOM 811 C CA . ILE A 1 106 ? 2.587 16.826 2.523 1.00 90.25 106 ILE A CA 1
ATOM 812 C C . ILE A 1 106 ? 3.845 17.672 2.715 1.00 90.25 106 ILE A C 1
ATOM 814 O O . ILE A 1 106 ? 3.811 18.895 2.575 1.00 90.25 106 ILE A O 1
ATOM 818 N N . VAL A 1 107 ? 4.967 17.005 2.975 1.00 84.69 107 VAL A N 1
ATOM 819 C CA . VAL A 1 107 ? 6.288 17.632 3.023 1.00 84.69 107 VAL A CA 1
ATOM 820 C C . VAL A 1 107 ? 6.821 17.796 1.599 1.00 84.69 107 VAL A C 1
ATOM 822 O O . VAL A 1 107 ? 6.490 17.019 0.698 1.00 84.69 107 VAL A O 1
ATOM 825 N N . LYS A 1 108 ? 7.632 18.835 1.363 1.00 74.38 108 LYS A N 1
ATOM 826 C CA . LYS A 1 108 ? 8.254 19.060 0.053 1.00 74.38 108 LYS A CA 1
ATOM 827 C C . LYS A 1 108 ? 9.049 17.822 -0.348 1.00 74.38 108 LYS A C 1
ATOM 829 O O . LYS A 1 108 ? 9.906 17.357 0.395 1.00 74.38 108 LYS A O 1
ATOM 834 N N . LYS A 1 109 ? 8.764 17.320 -1.547 1.00 69.12 109 LYS A N 1
ATOM 835 C CA . LYS A 1 109 ? 9.467 16.185 -2.136 1.00 69.12 109 LYS A CA 1
ATOM 836 C C . LYS A 1 109 ? 10.967 16.492 -2.167 1.00 69.12 109 LYS A C 1
ATOM 838 O O . LYS A 1 109 ? 11.354 17.512 -2.742 1.00 69.12 109 LYS A O 1
ATOM 843 N N . ALA A 1 110 ? 11.792 15.623 -1.584 1.00 62.09 110 ALA A N 1
ATOM 844 C CA . ALA A 1 110 ? 13.225 15.658 -1.842 1.00 62.09 110 ALA A CA 1
ATOM 845 C C . ALA A 1 110 ? 13.440 15.608 -3.368 1.00 62.09 110 ALA A C 1
ATOM 847 O O . ALA A 1 110 ? 12.684 14.913 -4.064 1.00 62.09 110 ALA A O 1
ATOM 848 N N . PRO A 1 111 ? 14.390 16.376 -3.928 1.00 58.00 111 PRO A N 1
ATOM 849 C CA . PRO A 1 111 ? 14.670 16.303 -5.352 1.00 58.00 111 PRO A CA 1
ATOM 850 C C . PRO A 1 111 ? 14.991 14.847 -5.684 1.00 58.00 111 PRO A C 1
ATOM 852 O O . PRO A 1 111 ? 15.921 14.270 -5.129 1.00 58.00 111 PRO A O 1
ATOM 855 N N . MET A 1 112 ? 14.172 14.235 -6.545 1.00 58.50 112 MET A N 1
ATOM 856 C CA . MET A 1 112 ? 14.446 12.881 -7.012 1.00 58.50 112 MET A CA 1
ATOM 857 C C . MET A 1 112 ? 15.851 12.887 -7.604 1.00 58.50 112 MET A C 1
ATOM 859 O O . MET A 1 112 ? 16.130 13.729 -8.462 1.00 58.50 112 MET A O 1
ATOM 863 N N . ALA A 1 113 ? 16.712 11.966 -7.167 1.00 56.22 113 ALA A N 1
ATOM 864 C CA . ALA A 1 113 ? 17.947 11.697 -7.882 1.00 56.22 113 ALA A CA 1
ATOM 865 C C . ALA A 1 113 ? 17.558 11.425 -9.341 1.00 56.22 113 ALA A C 1
ATOM 867 O O . ALA A 1 113 ? 16.786 10.507 -9.631 1.00 56.22 113 ALA A O 1
ATOM 868 N N . GLN A 1 114 ? 17.981 12.303 -10.249 1.00 52.22 114 GLN A N 1
ATOM 869 C CA . GLN A 1 114 ? 17.728 12.110 -11.668 1.00 52.22 114 GLN A CA 1
ATOM 870 C C . GLN A 1 114 ? 18.400 10.796 -12.050 1.00 52.22 114 GLN A C 1
ATOM 872 O O . GLN A 1 114 ? 19.594 10.633 -11.803 1.00 52.22 114 GLN A O 1
ATOM 877 N N . ALA A 1 115 ? 17.633 9.853 -12.602 1.00 53.56 115 ALA A N 1
ATOM 878 C CA . ALA A 1 115 ? 18.192 8.624 -13.142 1.00 53.56 115 ALA A CA 1
ATOM 879 C C . ALA A 1 115 ? 19.239 9.024 -14.186 1.00 53.56 115 ALA A C 1
ATOM 881 O O . ALA A 1 115 ? 18.902 9.573 -15.237 1.00 53.56 115 ALA A O 1
ATOM 882 N N . SER A 1 116 ? 20.515 8.841 -13.860 1.00 54.66 116 SER A N 1
ATOM 883 C CA . SER A 1 116 ? 21.600 9.158 -14.773 1.00 54.66 116 SER A CA 1
ATOM 884 C C . SER A 1 116 ? 21.526 8.217 -15.973 1.00 54.66 116 SER A C 1
ATOM 886 O O . SER A 1 116 ? 21.031 7.094 -15.885 1.00 54.66 116 SER A O 1
ATOM 888 N N . ALA A 1 117 ? 22.059 8.644 -17.119 1.00 52.84 117 ALA A N 1
ATOM 889 C CA . ALA A 1 117 ? 22.145 7.808 -18.320 1.00 52.84 117 ALA A CA 1
ATOM 890 C C . ALA A 1 117 ? 22.876 6.461 -18.084 1.00 52.84 117 ALA A C 1
ATOM 892 O O . ALA A 1 117 ? 22.741 5.540 -18.886 1.00 52.84 117 ALA A O 1
ATOM 893 N N . SER A 1 118 ? 23.602 6.323 -16.966 1.00 57.72 118 SER A N 1
ATOM 894 C CA . SER A 1 118 ? 24.219 5.077 -16.499 1.00 57.72 118 SER A CA 1
ATOM 895 C C . SER A 1 118 ? 23.230 4.024 -15.976 1.00 57.72 118 SER A C 1
ATOM 897 O O . SER A 1 118 ? 23.632 2.885 -15.780 1.00 57.72 118 SER A O 1
ATOM 899 N N . SER A 1 119 ? 21.949 4.353 -15.779 1.00 67.94 119 SER A N 1
ATOM 900 C CA . SER A 1 119 ? 20.907 3.420 -15.305 1.00 67.94 119 SER A CA 1
ATOM 901 C C . SER A 1 119 ? 20.164 2.697 -16.441 1.00 67.94 119 SER A C 1
ATOM 903 O O . SER A 1 119 ? 19.063 2.172 -16.239 1.00 67.94 119 SER A O 1
ATOM 905 N N . ARG A 1 120 ? 20.701 2.726 -17.669 1.00 79.56 120 ARG A N 1
ATOM 906 C CA . ARG A 1 120 ? 20.078 2.078 -18.827 1.00 79.56 120 ARG A CA 1
ATOM 907 C C . ARG A 1 120 ? 20.344 0.570 -18.792 1.00 79.56 120 ARG A C 1
ATOM 909 O O . ARG A 1 120 ? 21.493 0.143 -18.806 1.00 79.56 120 ARG A O 1
ATOM 916 N N . CYS A 1 121 ? 19.289 -0.243 -18.782 1.00 82.38 121 CYS A N 1
ATOM 917 C CA . CYS A 1 121 ? 19.432 -1.696 -18.743 1.00 82.38 121 CYS A CA 1
ATOM 918 C C . CYS A 1 121 ? 19.974 -2.232 -20.075 1.00 82.38 121 CYS A C 1
ATOM 920 O O . CYS A 1 121 ? 19.682 -1.686 -21.138 1.00 82.38 121 CYS A O 1
ATOM 922 N N . THR A 1 122 ? 20.701 -3.347 -20.050 1.00 82.31 122 THR A N 1
ATOM 923 C CA . THR A 1 122 ? 21.330 -3.966 -21.236 1.00 82.31 122 THR A CA 1
ATOM 924 C C . THR A 1 122 ? 20.646 -5.262 -21.691 1.00 82.31 122 THR A C 1
ATOM 926 O O . THR A 1 122 ? 21.193 -5.998 -22.510 1.00 82.31 122 THR A O 1
ATOM 929 N N . CYS A 1 123 ? 19.425 -5.526 -21.212 1.00 79.19 123 CYS A N 1
ATOM 930 C CA . CYS A 1 123 ? 18.684 -6.772 -21.434 1.00 79.19 123 CYS A CA 1
ATOM 931 C C . CYS A 1 123 ? 18.509 -7.161 -22.909 1.00 79.19 123 CYS A C 1
ATOM 933 O O . CYS A 1 123 ? 18.608 -8.336 -23.227 1.00 79.19 123 CYS A O 1
ATOM 935 N N . TYR A 1 124 ? 18.292 -6.207 -23.819 1.00 77.00 124 TYR A N 1
ATOM 936 C CA . TYR A 1 124 ? 18.179 -6.530 -25.249 1.00 77.00 124 TYR A CA 1
ATOM 937 C C . TYR A 1 124 ? 19.534 -6.853 -25.909 1.00 77.00 124 TYR A C 1
ATOM 939 O O . TYR A 1 124 ? 19.606 -7.639 -26.849 1.00 77.00 124 TYR A O 1
ATOM 947 N N . GLY A 1 125 ? 20.629 -6.260 -25.421 1.00 63.19 125 GLY A N 1
ATOM 948 C CA . GLY A 1 125 ? 21.957 -6.411 -26.024 1.00 63.19 125 GLY A CA 1
ATOM 949 C C . GLY A 1 125 ? 22.650 -7.738 -25.698 1.00 63.19 125 GLY A C 1
ATOM 950 O O . GLY A 1 125 ? 23.487 -8.189 -26.475 1.00 63.19 125 GLY A O 1
ATOM 951 N N . GLN A 1 126 ? 22.309 -8.373 -24.572 1.00 56.88 126 GLN A N 1
ATOM 952 C CA . GLN A 1 126 ? 22.975 -9.598 -24.110 1.00 56.88 126 GLN A CA 1
ATOM 953 C C . GLN A 1 126 ? 22.448 -10.877 -24.780 1.00 56.88 126 GLN A C 1
ATOM 955 O O . GLN A 1 126 ? 23.234 -11.791 -25.036 1.00 56.88 126 GLN A O 1
ATOM 960 N N . ASP A 1 127 ? 21.160 -10.940 -25.130 1.00 52.22 127 ASP A N 1
ATOM 961 C CA . ASP A 1 127 ? 20.564 -12.141 -25.740 1.00 52.22 127 ASP A CA 1
ATOM 962 C C . ASP A 1 127 ? 21.038 -12.381 -27.185 1.00 52.22 127 ASP A C 1
ATOM 964 O O . ASP A 1 127 ? 21.085 -13.521 -27.641 1.00 52.22 127 ASP A O 1
ATOM 968 N N . HIS A 1 128 ? 21.501 -11.341 -27.888 1.00 50.72 128 HIS A N 1
ATOM 969 C CA . HIS A 1 128 ? 22.090 -11.479 -29.226 1.00 50.72 128 HIS A CA 1
ATOM 970 C C . HIS A 1 128 ? 23.581 -11.854 -29.231 1.00 50.72 128 HIS A C 1
ATOM 972 O O . HIS A 1 128 ? 24.099 -12.230 -30.282 1.00 50.72 128 HIS A O 1
ATOM 978 N N . GLN A 1 129 ? 24.280 -11.790 -28.091 1.00 45.22 129 GLN A N 1
ATOM 979 C CA . GLN A 1 129 ? 25.688 -12.207 -27.999 1.00 45.22 129 GLN A CA 1
ATOM 980 C C . GLN A 1 129 ? 25.872 -13.663 -27.557 1.00 45.22 129 GLN A C 1
ATOM 982 O O . GLN A 1 129 ? 26.964 -14.203 -27.710 1.00 45.22 129 GLN A O 1
ATOM 987 N N . ARG A 1 130 ? 24.816 -14.350 -27.099 1.00 43.78 130 ARG A N 1
ATOM 988 C CA . ARG A 1 130 ? 24.834 -15.813 -26.901 1.00 43.78 130 ARG A CA 1
ATOM 989 C C . ARG A 1 130 ? 24.563 -16.579 -28.201 1.00 43.78 130 ARG A C 1
ATOM 991 O O . ARG A 1 130 ? 23.937 -17.634 -28.193 1.00 43.78 130 ARG A O 1
ATOM 998 N N . GLY A 1 131 ? 25.051 -16.060 -29.326 1.00 35.81 131 GLY A N 1
ATOM 999 C CA . GLY A 1 131 ? 25.320 -16.886 -30.494 1.00 35.81 131 GLY A CA 1
ATOM 1000 C C . GLY A 1 131 ? 26.535 -17.745 -30.170 1.00 35.81 131 GLY A C 1
ATOM 1001 O O . GLY A 1 131 ? 27.601 -17.216 -29.863 1.00 35.81 131 GLY A O 1
ATOM 1002 N N . SER A 1 132 ? 26.359 -19.062 -30.167 1.00 38.22 132 SER A N 1
ATOM 1003 C CA . SER A 1 132 ? 27.436 -20.027 -29.991 1.00 38.22 132 SER A CA 1
ATOM 1004 C C . SER A 1 132 ? 28.660 -19.639 -30.823 1.00 38.22 132 SER A C 1
ATOM 1006 O O . SER A 1 132 ? 28.561 -19.328 -32.011 1.00 38.22 132 SER A O 1
ATOM 1008 N N . SER A 1 133 ? 29.837 -19.708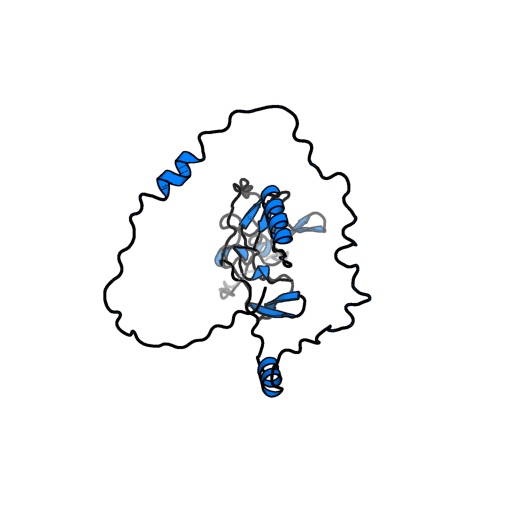 -30.203 1.00 41.66 133 SER A N 1
ATOM 1009 C CA . SER A 1 133 ? 31.099 -19.850 -30.922 1.00 41.66 133 SER A CA 1
ATOM 1010 C C . SER A 1 133 ? 31.071 -21.180 -31.684 1.00 41.66 133 SER A C 1
ATOM 1012 O O . SER A 1 133 ? 31.551 -22.213 -31.229 1.00 41.66 133 SER A O 1
ATOM 1014 N N . SER A 1 134 ? 30.421 -21.171 -32.837 1.00 44.19 134 SER A N 1
ATOM 1015 C CA . SER A 1 134 ? 30.475 -22.218 -33.842 1.00 44.19 134 SER A CA 1
ATOM 1016 C C . SER A 1 134 ? 30.460 -21.509 -35.187 1.00 44.19 134 SER A C 1
ATOM 1018 O O . SER A 1 134 ? 29.427 -21.051 -35.671 1.00 44.19 134 SER A O 1
ATOM 1020 N N . ARG A 1 135 ? 31.674 -21.356 -35.713 1.00 35.75 135 ARG A N 1
ATOM 1021 C CA . ARG A 1 135 ? 32.058 -20.899 -37.052 1.00 35.75 135 ARG A CA 1
ATOM 1022 C C . ARG A 1 135 ? 30.950 -21.133 -38.102 1.00 35.75 135 ARG A C 1
ATOM 1024 O O . ARG A 1 135 ? 30.560 -22.284 -38.287 1.00 35.75 135 ARG A O 1
ATOM 1031 N N . PRO A 1 136 ? 30.468 -20.103 -38.822 1.00 39.41 136 PRO A N 1
ATOM 1032 C CA . PRO A 1 136 ? 29.447 -20.305 -39.836 1.00 39.41 136 PRO A CA 1
ATOM 1033 C C . PRO A 1 136 ? 30.084 -20.881 -41.102 1.00 39.41 136 PRO A C 1
ATOM 1035 O O . PRO A 1 136 ? 31.012 -20.304 -41.670 1.00 39.41 136 PRO A O 1
ATOM 1038 N N . THR A 1 137 ? 29.547 -22.000 -41.571 1.00 36.94 137 THR A N 1
ATOM 1039 C CA . THR A 1 137 ? 29.698 -22.442 -42.956 1.00 36.94 137 THR A CA 1
ATOM 1040 C C . THR A 1 137 ? 28.317 -22.596 -43.568 1.00 36.94 137 THR A C 1
ATOM 1042 O O . THR A 1 137 ? 27.491 -23.332 -43.042 1.00 36.94 137 THR A O 1
ATOM 1045 N N . ALA A 1 138 ? 28.159 -21.926 -44.707 1.00 36.91 138 ALA A N 1
ATOM 1046 C CA . ALA A 1 138 ? 27.112 -22.057 -45.711 1.00 36.91 138 ALA A CA 1
ATOM 1047 C C . ALA A 1 138 ? 25.685 -21.574 -45.380 1.00 36.91 138 ALA A C 1
ATOM 1049 O O . ALA A 1 138 ? 25.066 -21.870 -44.365 1.00 36.91 138 ALA A O 1
ATOM 1050 N N . SER A 1 139 ? 25.198 -20.817 -46.359 1.00 45.47 139 SER A N 1
ATOM 1051 C CA . SER A 1 139 ? 23.866 -20.281 -46.604 1.00 45.47 139 SER A CA 1
ATOM 1052 C C . SER A 1 139 ? 22.738 -21.304 -46.506 1.00 45.47 139 SER A C 1
ATOM 1054 O O . SER A 1 139 ? 22.811 -22.317 -47.191 1.00 45.47 139 SER A O 1
ATOM 1056 N N . THR A 1 140 ? 21.637 -20.940 -45.844 1.00 35.59 140 THR A N 1
ATOM 1057 C CA . THR A 1 140 ? 20.273 -21.220 -46.333 1.00 35.59 140 THR A CA 1
ATOM 1058 C C . THR A 1 140 ? 19.231 -20.426 -45.540 1.00 35.59 140 THR A C 1
ATOM 1060 O O . THR A 1 140 ? 19.198 -20.490 -44.318 1.00 35.59 140 THR A O 1
ATOM 1063 N N . SER A 1 141 ? 18.363 -19.742 -46.289 1.00 37.16 141 SER A N 1
ATOM 1064 C CA . SER A 1 141 ? 16.943 -19.487 -46.004 1.00 37.16 141 SER A CA 1
ATOM 1065 C C . SER A 1 141 ? 16.578 -18.659 -44.764 1.00 37.16 141 SER A C 1
ATOM 1067 O O . SER A 1 141 ? 16.536 -19.145 -43.637 1.00 37.16 141 SER A O 1
ATOM 1069 N N . SER A 1 142 ? 16.170 -17.412 -45.013 1.00 42.69 142 SER A N 1
ATOM 1070 C CA . SER A 1 142 ? 15.437 -16.556 -44.079 1.00 42.69 142 SER A CA 1
ATOM 1071 C C . SER A 1 142 ? 14.097 -17.197 -43.699 1.00 42.69 142 SER A C 1
ATOM 1073 O O . SER A 1 142 ? 13.075 -16.979 -44.353 1.00 42.69 142 SER A O 1
ATOM 1075 N N . VAL A 1 143 ? 14.092 -18.003 -42.641 1.00 38.00 143 VAL A N 1
ATOM 1076 C CA . VAL A 1 143 ? 12.856 -18.411 -41.975 1.00 38.00 143 VAL A CA 1
ATOM 1077 C C . VAL A 1 143 ? 12.407 -17.230 -41.122 1.00 38.00 143 VAL A C 1
ATOM 1079 O O . VAL A 1 143 ? 13.051 -16.883 -40.134 1.00 38.00 143 VAL A O 1
ATOM 1082 N N . ALA A 1 144 ? 11.315 -16.585 -41.530 1.00 41.81 144 ALA A N 1
ATOM 1083 C CA . ALA A 1 144 ? 10.623 -15.596 -40.719 1.00 41.81 144 ALA A CA 1
ATOM 1084 C C . ALA A 1 144 ? 10.223 -16.253 -39.389 1.00 41.81 144 ALA A C 1
ATOM 1086 O O . ALA A 1 144 ? 9.32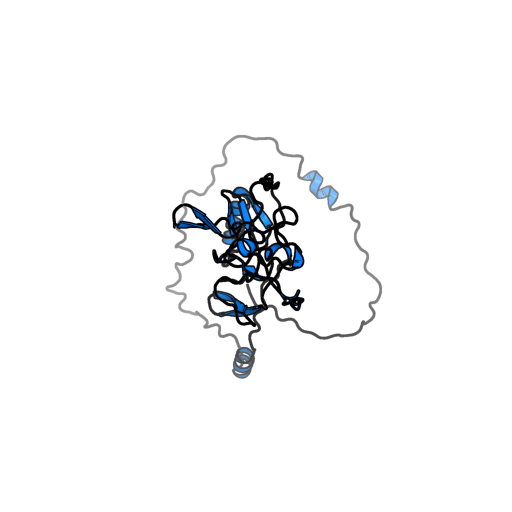3 -17.094 -39.337 1.00 41.81 144 ALA A O 1
ATOM 1087 N N . VAL A 1 145 ? 10.933 -15.902 -38.316 1.00 45.31 145 VAL A N 1
ATOM 1088 C CA . VAL A 1 145 ? 10.586 -16.317 -36.959 1.00 45.31 145 VAL A CA 1
ATOM 1089 C C . VAL A 1 145 ? 9.223 -15.704 -36.656 1.00 45.31 145 VAL A C 1
ATOM 1091 O O . VAL A 1 145 ? 9.081 -14.484 -36.588 1.00 45.31 145 VAL A O 1
ATOM 1094 N N . LYS A 1 146 ? 8.200 -16.558 -36.538 1.00 40.12 146 LYS A N 1
ATOM 1095 C CA . LYS A 1 146 ? 6.871 -16.173 -36.051 1.00 40.12 146 LYS A CA 1
ATOM 1096 C C . LYS A 1 146 ? 7.061 -15.362 -34.770 1.00 40.12 146 LYS A C 1
ATOM 1098 O O . LYS A 1 146 ? 7.762 -15.829 -33.878 1.00 40.12 146 LYS A O 1
ATOM 1103 N N . HIS A 1 147 ? 6.458 -14.174 -34.700 1.00 45.91 147 HIS A N 1
ATOM 1104 C CA . HIS A 1 147 ? 6.431 -13.329 -33.508 1.00 45.91 147 HIS A CA 1
ATOM 1105 C C . HIS A 1 147 ? 5.885 -14.129 -32.318 1.00 45.91 147 HIS A C 1
ATOM 1107 O O . HIS A 1 147 ? 4.677 -14.208 -32.107 1.00 45.91 147 HIS A O 1
ATOM 1113 N N . THR A 1 148 ? 6.774 -14.758 -31.559 1.00 55.38 148 THR A N 1
ATOM 1114 C CA . THR A 1 148 ? 6.481 -15.226 -30.214 1.00 55.38 148 THR A CA 1
ATOM 1115 C C . THR A 1 148 ? 6.398 -13.995 -29.317 1.00 55.38 148 THR A C 1
ATOM 1117 O O . THR A 1 148 ? 7.065 -12.983 -29.551 1.00 55.38 148 THR A O 1
ATOM 1120 N N . ASP A 1 149 ? 5.514 -14.043 -28.328 1.00 65.12 149 ASP A N 1
ATOM 1121 C CA . ASP A 1 149 ? 5.278 -12.951 -27.388 1.00 65.12 149 ASP A CA 1
ATOM 1122 C C . ASP A 1 149 ? 6.459 -12.858 -26.404 1.00 65.12 149 ASP A C 1
ATOM 1124 O O . ASP A 1 149 ? 6.430 -13.370 -25.286 1.00 65.12 149 ASP A O 1
ATOM 1128 N N . VAL A 1 150 ? 7.587 -12.330 -26.885 1.00 75.94 150 VAL A N 1
ATOM 1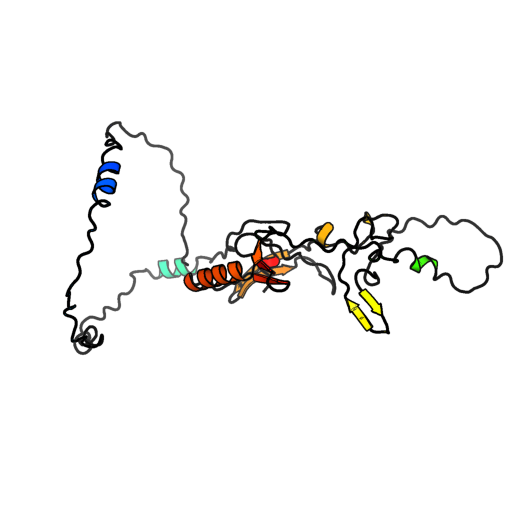129 C CA . VAL A 1 150 ? 8.839 -12.261 -26.124 1.00 75.94 150 VAL A CA 1
ATOM 1130 C C . VAL A 1 150 ? 8.761 -11.104 -25.128 1.00 75.94 150 VAL A C 1
ATOM 1132 O O . VAL A 1 150 ? 8.712 -9.936 -25.521 1.00 75.94 150 VAL A O 1
ATOM 1135 N N . SER A 1 151 ? 8.777 -11.429 -23.834 1.00 80.88 151 SER A N 1
ATOM 1136 C CA . SER A 1 151 ? 8.891 -10.456 -22.744 1.00 80.88 151 SER A CA 1
ATOM 1137 C C . SER A 1 151 ? 10.354 -10.168 -22.400 1.00 80.88 151 SER A C 1
ATOM 1139 O O . SER A 1 151 ? 11.153 -11.099 -22.310 1.00 80.88 151 SER A O 1
ATOM 1141 N N . TYR A 1 152 ? 10.683 -8.906 -22.122 1.00 83.38 152 TYR A N 1
ATOM 1142 C CA . TYR A 1 152 ? 12.035 -8.458 -21.769 1.00 83.38 152 TYR A CA 1
ATOM 1143 C C . TYR A 1 152 ? 12.108 -7.949 -20.322 1.00 83.38 152 TYR A C 1
ATOM 1145 O O . TYR A 1 152 ? 11.095 -7.570 -19.731 1.00 83.38 152 TYR A O 1
ATOM 1153 N N . CYS A 1 153 ? 13.328 -7.857 -19.780 1.00 82.19 153 CYS A N 1
ATOM 1154 C CA . CYS A 1 153 ? 13.604 -7.319 -18.439 1.00 82.19 153 CYS A CA 1
ATOM 1155 C C . CYS A 1 153 ? 12.838 -8.065 -17.326 1.00 82.19 153 CYS A C 1
ATOM 1157 O O . CYS A 1 153 ? 12.086 -7.454 -16.567 1.00 82.19 153 CYS A O 1
ATOM 1159 N N . THR A 1 154 ? 13.004 -9.388 -17.270 1.00 81.94 154 THR A N 1
ATOM 1160 C CA . THR A 1 154 ? 12.509 -10.261 -16.192 1.00 81.94 154 THR A CA 1
ATOM 1161 C C . THR A 1 154 ? 13.512 -10.278 -15.024 1.00 81.94 154 THR A C 1
ATOM 1163 O O . THR A 1 154 ? 14.118 -9.250 -14.714 1.00 81.94 154 THR A O 1
ATOM 1166 N N . ASP A 1 155 ? 13.720 -11.418 -14.363 1.00 75.94 155 ASP A N 1
ATOM 1167 C CA . ASP A 1 155 ? 14.573 -11.540 -13.173 1.00 75.94 155 ASP A CA 1
ATOM 1168 C C . ASP A 1 155 ? 16.067 -11.326 -13.428 1.00 75.94 155 ASP A C 1
ATOM 1170 O O . ASP A 1 155 ? 16.831 -11.188 -12.487 1.00 75.94 155 ASP A O 1
ATOM 1174 N N . THR A 1 156 ? 16.501 -11.240 -14.682 1.00 77.12 156 THR A N 1
ATOM 1175 C CA . THR A 1 156 ? 17.906 -11.003 -15.055 1.00 77.12 156 THR A CA 1
ATOM 1176 C C . THR A 1 156 ? 18.199 -9.545 -15.408 1.00 77.12 156 THR A C 1
ATOM 1178 O O . THR A 1 156 ? 19.268 -9.223 -15.927 1.00 77.12 156 THR A O 1
ATOM 1181 N N . CYS A 1 157 ? 17.251 -8.633 -15.178 1.00 80.75 157 CYS A N 1
ATOM 1182 C CA . CYS A 1 157 ? 17.448 -7.227 -15.505 1.00 80.75 157 CYS A CA 1
ATOM 1183 C C . CYS A 1 157 ? 18.489 -6.573 -14.588 1.00 80.75 157 CYS A C 1
ATOM 1185 O O . CYS A 1 157 ? 18.317 -6.583 -13.373 1.00 80.75 157 CYS A O 1
ATOM 1187 N N . HIS A 1 158 ? 19.489 -5.903 -15.174 1.00 79.25 158 HIS A N 1
ATOM 1188 C CA . HIS A 1 158 ? 20.501 -5.140 -14.428 1.00 79.25 158 HIS A CA 1
ATOM 1189 C C . HIS A 1 158 ? 19.889 -4.072 -13.503 1.00 79.25 158 HIS A C 1
ATOM 1191 O O . HIS A 1 158 ? 20.387 -3.812 -12.415 1.00 79.25 158 HIS A O 1
ATOM 1197 N N . ASN A 1 159 ? 18.747 -3.495 -13.892 1.00 78.88 159 ASN A N 1
ATOM 1198 C CA . ASN A 1 159 ? 18.054 -2.517 -13.052 1.00 78.88 159 ASN A CA 1
ATOM 1199 C C . ASN A 1 159 ? 17.361 -3.170 -11.837 1.00 78.88 159 ASN A C 1
ATOM 1201 O O . ASN A 1 159 ? 17.047 -2.476 -10.875 1.00 78.88 159 ASN A O 1
ATOM 1205 N N . LYS A 1 160 ? 17.134 -4.492 -11.857 1.00 75.38 160 LYS A N 1
ATOM 1206 C CA . LYS A 1 160 ? 16.584 -5.268 -10.734 1.00 75.38 160 LYS A CA 1
ATOM 1207 C C . LYS A 1 160 ? 17.714 -5.816 -9.851 1.00 75.38 160 LYS A C 1
ATOM 1209 O O . LYS A 1 160 ? 17.660 -5.661 -8.630 1.00 75.38 160 LYS A O 1
ATOM 1214 N N . TYR A 1 161 ? 18.753 -6.368 -10.477 1.00 71.81 161 TYR A N 1
ATOM 1215 C CA . TYR A 1 161 ? 19.901 -6.998 -9.830 1.00 71.81 161 TYR A CA 1
ATOM 1216 C C . TYR A 1 161 ? 21.205 -6.595 -10.520 1.00 71.81 161 TYR A C 1
ATOM 1218 O O . TYR A 1 161 ? 21.347 -6.795 -11.726 1.00 71.81 161 TYR A O 1
ATOM 1226 N N . ASP A 1 162 ? 22.183 -6.115 -9.760 1.00 62.53 162 ASP A N 1
ATOM 1227 C CA . ASP A 1 162 ? 23.555 -5.981 -10.235 1.00 62.53 162 ASP A CA 1
ATOM 1228 C C . ASP A 1 162 ? 24.384 -7.191 -9.796 1.00 62.53 162 ASP A C 1
ATOM 1230 O O . ASP A 1 162 ? 24.273 -7.664 -8.664 1.00 62.53 162 ASP A O 1
ATOM 1234 N N . THR A 1 163 ? 25.193 -7.728 -10.706 1.00 55.09 163 THR A N 1
ATOM 1235 C CA . THR A 1 163 ? 26.031 -8.907 -10.446 1.00 55.09 163 THR A CA 1
ATOM 1236 C C . THR A 1 163 ? 27.486 -8.465 -10.440 1.00 55.09 163 THR A C 1
ATOM 1238 O O . THR A 1 163 ? 28.202 -8.612 -11.429 1.00 55.09 163 THR A O 1
ATOM 1241 N N . ILE A 1 164 ? 27.932 -7.895 -9.323 1.00 54.81 164 ILE A N 1
ATOM 1242 C CA . ILE A 1 164 ? 29.334 -7.520 -9.132 1.00 54.81 164 ILE A CA 1
ATOM 1243 C C . ILE A 1 164 ? 29.982 -8.582 -8.225 1.00 54.81 164 ILE A C 1
ATOM 1245 O O . ILE A 1 164 ? 29.514 -8.847 -7.123 1.00 54.81 164 ILE A O 1
ATOM 1249 N N . TYR A 1 165 ? 31.050 -9.232 -8.709 1.00 48.69 165 TYR A N 1
ATOM 1250 C CA . TYR A 1 165 ? 31.858 -10.222 -7.968 1.00 48.69 165 TYR A CA 1
ATOM 1251 C C . TYR A 1 165 ? 31.076 -11.398 -7.343 1.00 48.69 165 TYR A C 1
ATOM 1253 O O . TYR A 1 165 ? 31.229 -11.685 -6.161 1.00 48.69 165 TYR A O 1
ATOM 1261 N N . ALA A 1 166 ? 30.250 -12.101 -8.130 1.00 53.34 166 ALA A N 1
ATOM 1262 C CA . ALA A 1 166 ? 29.476 -13.283 -7.701 1.00 53.34 166 ALA A CA 1
ATOM 1263 C C . ALA A 1 166 ? 28.451 -13.052 -6.563 1.00 53.34 166 ALA A C 1
ATOM 1265 O O . ALA A 1 166 ? 27.741 -13.985 -6.190 1.00 53.34 166 ALA A O 1
ATOM 1266 N N . CYS A 1 167 ? 28.307 -11.817 -6.077 1.00 50.19 167 CYS A N 1
ATOM 1267 C CA . CYS A 1 167 ? 27.237 -11.391 -5.185 1.00 50.19 167 CYS A CA 1
ATOM 1268 C C . CYS A 1 167 ? 26.171 -10.636 -5.985 1.00 50.19 167 CYS A C 1
ATOM 1270 O O . CYS A 1 167 ? 26.471 -9.751 -6.786 1.00 50.19 167 CYS A O 1
ATOM 1272 N N . ILE A 1 168 ? 24.909 -10.999 -5.762 1.00 59.97 168 ILE A N 1
ATOM 1273 C CA . ILE A 1 168 ? 23.757 -10.317 -6.346 1.00 59.97 168 ILE A CA 1
ATOM 1274 C C . ILE A 1 168 ? 23.417 -9.133 -5.435 1.00 59.97 168 ILE A C 1
ATOM 1276 O O . ILE A 1 168 ? 22.913 -9.331 -4.329 1.00 59.97 168 ILE A O 1
ATOM 1280 N N . GLN A 1 169 ? 23.692 -7.908 -5.884 1.00 59.28 169 GLN A N 1
ATOM 1281 C CA . GLN A 1 169 ? 23.281 -6.690 -5.190 1.00 59.28 169 GLN A CA 1
ATOM 1282 C C . GLN A 1 169 ? 21.952 -6.193 -5.769 1.00 59.28 169 GLN A C 1
ATOM 1284 O O . GLN A 1 169 ? 21.793 -6.033 -6.977 1.00 59.28 169 GLN A O 1
ATOM 1289 N N . LEU A 1 170 ? 20.964 -5.969 -4.903 1.00 66.38 170 LEU A N 1
ATOM 1290 C CA . LEU A 1 170 ? 19.646 -5.477 -5.299 1.00 66.38 170 LEU A CA 1
ATOM 1291 C C . LEU A 1 170 ? 19.733 -3.986 -5.653 1.00 66.38 170 LEU A C 1
ATOM 1293 O O . LEU A 1 170 ? 20.024 -3.168 -4.784 1.00 66.38 170 LEU A O 1
ATOM 1297 N N . VAL A 1 171 ? 19.467 -3.641 -6.915 1.00 72.19 171 VAL A N 1
ATOM 1298 C CA . VAL A 1 171 ? 19.405 -2.240 -7.380 1.00 72.19 171 VAL A CA 1
ATOM 1299 C C . VAL A 1 171 ? 17.978 -1.694 -7.281 1.00 72.19 171 VAL A C 1
ATOM 1301 O O . VAL A 1 171 ? 17.796 -0.533 -6.934 1.00 72.19 171 VAL A O 1
ATOM 1304 N N . LEU A 1 172 ? 16.965 -2.542 -7.511 1.00 79.88 172 LEU A N 1
ATOM 1305 C CA . LEU A 1 172 ? 15.532 -2.243 -7.319 1.00 79.88 172 LEU A CA 1
ATOM 1306 C C . LEU A 1 172 ? 15.033 -0.973 -8.035 1.00 79.88 172 LEU A C 1
ATOM 1308 O O . LEU A 1 172 ? 14.163 -0.260 -7.536 1.00 79.88 172 LEU A O 1
ATOM 1312 N N . ILE A 1 173 ? 15.552 -0.707 -9.233 1.00 83.19 173 ILE A N 1
ATOM 1313 C CA . ILE A 1 173 ? 15.133 0.411 -10.081 1.00 83.19 173 ILE A CA 1
ATOM 1314 C C . ILE A 1 173 ? 14.200 -0.104 -11.181 1.00 83.19 173 ILE A C 1
ATOM 1316 O O . ILE A 1 173 ? 14.499 -1.060 -11.900 1.00 83.19 173 ILE A O 1
ATOM 1320 N N . GLU A 1 174 ? 13.067 0.568 -11.371 1.00 86.69 174 GLU A N 1
ATOM 1321 C CA . GLU A 1 174 ? 12.201 0.295 -12.517 1.00 86.69 174 GLU A CA 1
ATOM 1322 C C . GLU A 1 174 ? 12.814 0.782 -13.832 1.00 86.69 174 GLU A C 1
ATOM 1324 O O . GLU A 1 174 ? 13.484 1.816 -13.912 1.00 86.69 174 GLU A O 1
ATOM 1329 N N . CYS A 1 175 ? 12.501 0.089 -14.921 1.00 86.94 175 CYS A N 1
ATOM 1330 C CA . CYS A 1 175 ? 12.790 0.600 -16.248 1.00 86.94 175 CYS A CA 1
ATOM 1331 C C . CYS A 1 175 ? 11.881 1.802 -16.575 1.00 86.94 175 CYS A C 1
ATOM 1333 O O . CYS A 1 175 ? 10.652 1.761 -16.486 1.00 86.94 175 CYS A O 1
ATOM 1335 N N . GLY A 1 176 ? 12.499 2.900 -16.988 1.00 84.88 176 GLY A N 1
ATOM 1336 C CA . GLY A 1 176 ? 11.846 4.062 -17.575 1.00 84.88 176 GLY A CA 1
ATOM 1337 C C . GLY A 1 176 ? 11.803 3.957 -19.098 1.00 84.88 176 GLY A C 1
ATOM 1338 O O . GLY A 1 176 ? 12.309 3.003 -19.690 1.00 84.88 176 GLY A O 1
ATOM 1339 N N . LYS A 1 177 ? 11.219 4.967 -19.750 1.00 81.25 177 LYS A N 1
ATOM 1340 C CA . LYS A 1 177 ? 11.188 5.047 -21.221 1.00 81.25 177 LYS A CA 1
ATOM 1341 C C . LYS A 1 177 ? 12.601 5.130 -21.808 1.00 81.25 177 LYS A C 1
ATOM 1343 O O . LYS A 1 177 ? 12.915 4.395 -22.734 1.00 81.25 177 LYS A O 1
ATOM 1348 N N . ASP A 1 178 ? 13.458 5.945 -21.198 1.00 80.62 178 ASP A N 1
ATOM 1349 C CA . ASP A 1 178 ? 14.808 6.220 -21.707 1.00 80.62 178 ASP A CA 1
ATOM 1350 C C . ASP A 1 178 ? 15.866 5.250 -21.151 1.00 80.62 178 ASP A C 1
ATOM 1352 O O . ASP A 1 178 ? 16.941 5.078 -21.728 1.00 80.62 178 ASP A O 1
ATOM 1356 N N . THR A 1 179 ? 15.555 4.553 -20.054 1.00 81.50 179 THR A N 1
ATOM 1357 C CA . THR A 1 179 ? 16.465 3.594 -19.407 1.00 81.50 179 THR A CA 1
ATOM 1358 C C . THR A 1 179 ? 16.204 2.138 -19.800 1.00 81.50 179 THR A C 1
ATOM 1360 O O . THR A 1 179 ? 17.011 1.272 -19.481 1.00 81.50 179 THR A O 1
ATOM 1363 N N . CYS A 1 180 ? 15.123 1.826 -20.520 1.00 86.62 180 CYS A N 1
ATOM 1364 C CA . CYS A 1 180 ? 14.878 0.471 -21.012 1.00 86.62 180 CYS A CA 1
ATOM 1365 C C . CYS A 1 180 ? 15.570 0.222 -22.363 1.00 86.62 180 CYS A C 1
ATOM 1367 O O . CYS A 1 180 ? 15.442 1.031 -23.284 1.00 86.62 180 CYS A O 1
ATOM 1369 N N . SER A 1 181 ? 16.269 -0.908 -22.514 1.00 85.31 181 SER A N 1
ATOM 1370 C CA . SER A 1 181 ? 16.811 -1.357 -23.809 1.00 85.31 181 SER A CA 1
ATOM 1371 C C . SER A 1 181 ? 15.847 -2.185 -24.648 1.00 85.31 181 SER A C 1
ATOM 1373 O O . SER A 1 181 ? 16.172 -2.465 -25.798 1.00 85.31 181 SER A O 1
ATOM 1375 N N . ALA A 1 182 ? 14.685 -2.573 -24.112 1.00 84.38 182 ALA A N 1
ATOM 1376 C CA . ALA A 1 182 ? 13.697 -3.315 -24.884 1.00 84.38 182 ALA A CA 1
ATOM 1377 C C . ALA A 1 182 ? 13.264 -2.497 -26.120 1.00 84.38 182 ALA A C 1
ATOM 1379 O O . ALA A 1 182 ? 13.017 -1.295 -25.987 1.00 84.38 182 ALA A O 1
ATOM 1380 N N . PRO A 1 183 ? 13.148 -3.126 -27.304 1.00 80.69 183 PRO A N 1
ATOM 1381 C CA . PRO A 1 183 ? 12.773 -2.438 -28.540 1.00 80.69 183 PRO A CA 1
ATOM 1382 C C . PRO A 1 183 ? 11.359 -1.852 -28.458 1.00 80.69 183 PRO A C 1
ATOM 1384 O O . PRO A 1 183 ? 11.075 -0.827 -29.067 1.00 80.69 183 PRO A O 1
ATOM 1387 N N . ASP A 1 184 ? 10.494 -2.482 -27.660 1.00 83.94 184 ASP A N 1
ATOM 1388 C CA . ASP A 1 184 ? 9.173 -1.984 -27.308 1.00 83.94 184 ASP A CA 1
ATOM 1389 C C . ASP A 1 184 ? 9.050 -1.866 -25.772 1.00 83.94 184 ASP A C 1
ATOM 1391 O O . ASP A 1 184 ? 9.133 -2.885 -25.072 1.00 83.94 184 ASP A O 1
ATOM 1395 N N . PRO A 1 185 ? 8.830 -0.655 -25.220 1.00 79.00 185 PRO A N 1
ATOM 1396 C CA . PRO A 1 185 ? 8.656 -0.438 -23.785 1.00 79.00 185 PRO A CA 1
ATOM 1397 C C . PRO A 1 185 ? 7.450 -1.154 -23.167 1.00 79.00 185 PRO A C 1
ATOM 1399 O O . PRO A 1 185 ? 7.405 -1.268 -21.939 1.00 79.00 185 PRO A O 1
ATOM 1402 N N . THR A 1 186 ? 6.471 -1.585 -23.970 1.00 82.69 186 THR A N 1
ATOM 1403 C CA . THR A 1 186 ? 5.292 -2.333 -23.495 1.00 82.69 186 THR A CA 1
ATOM 1404 C C . THR A 1 186 ? 5.618 -3.785 -23.150 1.00 82.69 186 THR A C 1
ATOM 1406 O O . THR A 1 186 ? 4.949 -4.387 -22.316 1.00 82.69 186 THR A O 1
ATOM 1409 N N . LYS A 1 187 ? 6.692 -4.332 -23.729 1.00 85.38 187 LYS A N 1
ATOM 1410 C CA . LYS A 1 187 ? 7.154 -5.708 -23.490 1.00 85.38 187 LYS A CA 1
ATOM 1411 C C . LYS A 1 187 ? 8.101 -5.827 -22.295 1.00 85.38 187 LYS A C 1
ATOM 1413 O O . LYS A 1 187 ? 8.581 -6.919 -21.989 1.00 85.38 187 LYS A O 1
ATOM 1418 N N . CYS A 1 188 ? 8.407 -4.712 -21.634 1.00 86.94 188 CYS A N 1
ATOM 1419 C CA . CYS A 1 188 ? 9.254 -4.672 -20.450 1.00 86.94 188 CYS A CA 1
ATOM 1420 C C . CYS A 1 188 ? 8.452 -5.048 -19.198 1.00 86.94 188 CYS A C 1
ATOM 1422 O O . CYS A 1 188 ? 7.498 -4.358 -18.842 1.00 86.94 188 CYS A O 1
ATOM 1424 N N . ARG A 1 189 ? 8.869 -6.107 -18.497 1.00 85.81 189 ARG A N 1
ATOM 1425 C CA . ARG A 1 189 ? 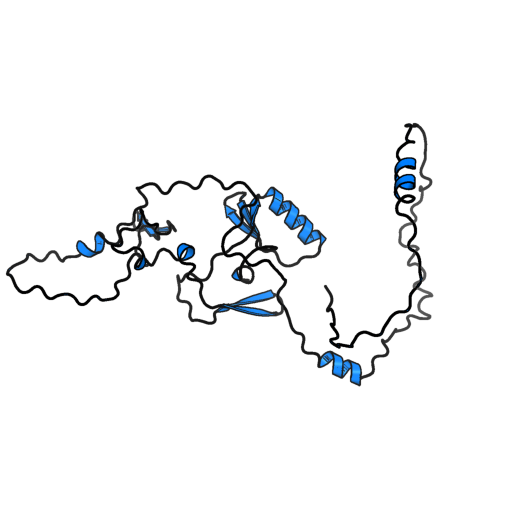8.224 -6.551 -17.249 1.00 85.81 189 ARG A CA 1
ATOM 1426 C C . ARG A 1 189 ? 8.673 -5.777 -16.005 1.00 85.81 189 ARG A C 1
ATOM 1428 O O . ARG A 1 189 ? 7.923 -5.711 -15.037 1.00 85.81 189 ARG A O 1
ATOM 1435 N N . ASN A 1 190 ? 9.837 -5.127 -16.032 1.00 88.38 190 ASN A N 1
ATOM 1436 C CA . ASN A 1 190 ? 10.372 -4.351 -14.905 1.00 88.38 190 ASN A CA 1
ATOM 1437 C C . ASN A 1 190 ? 9.760 -2.935 -14.790 1.00 88.38 190 ASN A C 1
ATOM 1439 O O . ASN A 1 190 ? 10.480 -1.936 -14.729 1.00 88.38 190 ASN A O 1
ATOM 1443 N N . ARG A 1 191 ? 8.425 -2.835 -14.841 1.00 87.81 191 ARG A N 1
ATOM 1444 C CA . ARG A 1 191 ? 7.658 -1.579 -14.684 1.00 87.81 191 ARG A CA 1
ATOM 1445 C C . ARG A 1 191 ? 6.368 -1.738 -13.841 1.00 87.81 191 ARG A C 1
ATOM 1447 O O . ARG A 1 191 ? 5.334 -1.170 -14.215 1.00 87.81 191 ARG A O 1
ATOM 1454 N N . PRO A 1 192 ? 6.358 -2.550 -12.764 1.00 87.12 192 PRO A N 1
ATOM 1455 C CA . PRO A 1 192 ? 5.131 -2.891 -12.040 1.00 87.12 192 PRO A CA 1
ATOM 1456 C C . PRO A 1 192 ? 4.417 -1.702 -11.367 1.00 87.12 192 PRO A C 1
ATOM 1458 O O . PRO A 1 192 ? 3.185 -1.635 -11.426 1.00 87.12 192 PRO A O 1
ATOM 1461 N N . PHE A 1 193 ? 5.144 -0.747 -10.777 1.00 87.44 193 PHE A N 1
ATOM 1462 C CA . PHE A 1 193 ? 4.591 0.452 -10.135 1.00 87.44 193 PHE A CA 1
ATOM 1463 C C . PHE A 1 193 ? 4.016 1.416 -11.177 1.00 87.44 193 PHE A C 1
ATOM 1465 O O . PHE A 1 193 ? 2.883 1.886 -11.046 1.00 87.44 193 PHE A O 1
ATOM 1472 N N . GLN A 1 194 ? 4.752 1.667 -12.266 1.00 86.12 194 GLN A N 1
ATOM 1473 C CA . GLN A 1 194 ? 4.277 2.510 -13.371 1.00 86.12 194 GLN A CA 1
ATOM 1474 C C . GLN A 1 194 ? 3.001 1.965 -14.025 1.00 86.12 194 GLN A C 1
ATOM 1476 O O . GLN A 1 194 ? 2.099 2.743 -14.348 1.00 86.12 194 GLN A O 1
ATOM 1481 N N . HIS A 1 195 ? 2.917 0.646 -14.214 1.00 85.56 195 HIS A N 1
ATOM 1482 C CA . HIS A 1 195 ? 1.747 -0.005 -14.807 1.00 85.56 195 HIS A CA 1
ATOM 1483 C C . HIS A 1 195 ? 0.634 -0.315 -13.806 1.00 85.56 195 HIS A C 1
ATOM 1485 O O . HIS A 1 195 ? -0.446 -0.714 -14.234 1.00 85.56 195 HIS A O 1
ATOM 1491 N N . LYS A 1 196 ? 0.860 -0.101 -12.503 1.00 83.25 196 LYS A N 1
ATOM 1492 C CA . LYS A 1 196 ? -0.087 -0.450 -11.434 1.00 83.25 196 LYS A CA 1
ATOM 1493 C C . LYS A 1 196 ? -0.574 -1.894 -11.565 1.00 83.25 196 LYS A C 1
ATOM 1495 O O . LYS A 1 196 ? -1.773 -2.158 -11.499 1.00 83.25 196 LYS A O 1
ATOM 1500 N N . ALA A 1 197 ? 0.360 -2.820 -11.780 1.00 81.62 197 ALA A N 1
ATOM 1501 C CA . ALA A 1 197 ? 0.081 -4.239 -12.010 1.00 81.62 197 ALA A CA 1
ATOM 1502 C C . ALA A 1 197 ? -0.331 -4.972 -10.712 1.00 81.62 197 ALA A C 1
ATOM 1504 O O . ALA A 1 197 ? 0.258 -5.982 -10.341 1.00 81.62 197 ALA A O 1
ATOM 1505 N N . THR A 1 198 ? -1.306 -4.426 -9.983 1.00 88.25 198 THR A N 1
ATOM 1506 C CA . THR A 1 198 ? -1.777 -4.926 -8.689 1.00 88.25 198 THR A CA 1
ATOM 1507 C C . THR A 1 198 ? -2.516 -6.255 -8.842 1.00 88.25 198 THR A C 1
ATOM 1509 O O . THR A 1 198 ? -3.330 -6.418 -9.752 1.00 88.25 198 THR A O 1
ATOM 1512 N N . LYS A 1 199 ? -2.258 -7.200 -7.934 1.00 91.94 199 LYS A N 1
ATOM 1513 C CA . LYS A 1 199 ? -2.935 -8.507 -7.898 1.00 91.94 199 LYS A CA 1
ATOM 1514 C C . LYS A 1 199 ? -4.346 -8.390 -7.309 1.00 91.94 199 LYS A C 1
ATOM 1516 O O . LYS A 1 199 ? -4.615 -7.503 -6.495 1.00 91.94 199 LYS A O 1
ATOM 1521 N N . SER A 1 200 ? -5.244 -9.300 -7.696 1.00 92.88 200 SER A N 1
ATOM 1522 C CA . SER A 1 200 ? -6.601 -9.332 -7.136 1.00 92.88 200 SER A CA 1
ATOM 1523 C C . SER A 1 200 ? -6.547 -9.734 -5.668 1.00 92.88 200 SER A C 1
ATOM 1525 O O . SER A 1 200 ? -5.989 -10.777 -5.317 1.00 92.88 200 SER A O 1
ATOM 1527 N N . THR A 1 201 ? -7.104 -8.882 -4.816 1.00 94.69 201 THR A N 1
ATOM 1528 C CA . THR A 1 201 ? -7.102 -9.057 -3.367 1.00 94.69 201 THR A CA 1
ATOM 1529 C C . THR A 1 201 ? -8.424 -8.589 -2.773 1.00 94.69 201 THR A C 1
ATOM 1531 O O . THR A 1 201 ? -9.041 -7.636 -3.265 1.00 94.69 201 THR A O 1
ATOM 1534 N N . ARG A 1 202 ? -8.817 -9.212 -1.663 1.00 94.44 202 ARG A N 1
ATOM 1535 C CA . ARG A 1 202 ? -10.003 -8.866 -0.875 1.00 94.44 202 ARG A CA 1
ATOM 1536 C C . ARG A 1 202 ? -9.638 -8.581 0.576 1.00 94.44 202 ARG A C 1
ATOM 1538 O O . ARG A 1 202 ? -8.653 -9.100 1.095 1.00 94.44 202 ARG A O 1
ATOM 1545 N N . VAL A 1 203 ? -10.430 -7.732 1.226 1.00 95.00 203 VAL A N 1
ATOM 1546 C CA . VAL A 1 203 ? -10.246 -7.370 2.637 1.00 95.00 203 VAL A CA 1
ATOM 1547 C C . VAL A 1 203 ? -11.234 -8.166 3.475 1.00 95.00 203 VAL A C 1
ATOM 1549 O O . VAL A 1 203 ? -12.439 -8.052 3.266 1.00 95.00 203 VAL A O 1
ATOM 1552 N N . GLU A 1 204 ? -10.727 -8.931 4.434 1.00 93.94 204 GLU A N 1
ATOM 1553 C CA . GLU A 1 204 ? -11.530 -9.782 5.316 1.00 93.94 204 GLU A CA 1
ATOM 1554 C C . GLU A 1 204 ? -11.199 -9.518 6.781 1.00 93.94 204 GLU A C 1
ATOM 1556 O O . GLU A 1 204 ? -10.086 -9.119 7.124 1.00 93.94 204 GLU A O 1
ATOM 1561 N N . TYR A 1 205 ? -12.174 -9.721 7.665 1.00 93.50 205 TYR A N 1
ATOM 1562 C CA . TYR A 1 205 ? -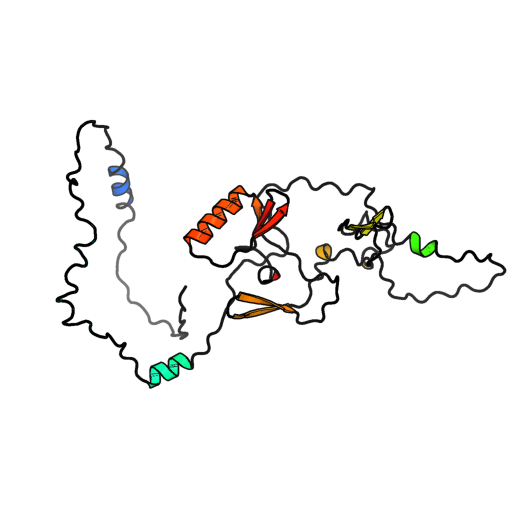11.944 -9.631 9.102 1.00 93.50 205 TYR A CA 1
ATOM 1563 C C . TYR A 1 205 ? -11.274 -10.917 9.607 1.00 93.50 205 TYR A C 1
ATOM 1565 O O . TYR A 1 205 ? -11.802 -12.011 9.445 1.00 93.50 205 TYR A O 1
ATOM 1573 N N . MET A 1 206 ? -10.106 -10.769 10.227 1.00 91.88 206 MET A N 1
ATOM 1574 C CA . MET A 1 206 ? -9.201 -11.834 10.675 1.00 91.88 206 MET A CA 1
ATOM 1575 C C . MET A 1 206 ? -9.170 -11.952 12.211 1.00 91.88 206 MET A C 1
ATOM 1577 O O . MET A 1 206 ? -8.127 -12.247 12.802 1.00 91.88 206 MET A O 1
ATOM 1581 N N . GLY A 1 207 ? -10.295 -11.675 12.878 1.00 90.25 207 GLY A N 1
ATOM 1582 C CA . GLY A 1 207 ? -10.436 -11.803 14.330 1.00 90.25 207 GLY A CA 1
ATOM 1583 C C . GLY A 1 207 ? -9.518 -10.848 15.110 1.00 90.25 207 GLY A C 1
ATOM 1584 O O . GLY A 1 207 ? -9.625 -9.631 14.937 1.00 90.25 207 GLY A O 1
ATOM 1585 N N . PRO A 1 208 ? -8.600 -11.354 15.961 1.00 89.88 208 PRO A N 1
ATOM 1586 C CA . PRO A 1 208 ? -7.819 -10.527 16.889 1.00 89.88 208 PRO A CA 1
ATOM 1587 C C . PRO A 1 208 ? -6.890 -9.520 16.199 1.00 89.88 208 PRO A C 1
ATOM 1589 O O . PRO A 1 208 ? -6.555 -8.496 16.789 1.00 89.88 208 PRO A O 1
ATOM 1592 N N . LYS A 1 209 ? -6.484 -9.782 14.949 1.00 90.81 209 LYS A N 1
ATOM 1593 C CA . LYS A 1 209 ? -5.625 -8.872 14.172 1.00 90.81 209 LYS A CA 1
ATOM 1594 C C . LYS A 1 209 ? -6.407 -7.743 13.489 1.00 90.81 209 LYS A C 1
ATOM 1596 O O . LYS A 1 209 ? -5.806 -6.824 12.948 1.00 90.81 209 LYS A O 1
ATOM 1601 N N . GLY A 1 210 ? -7.740 -7.777 13.528 1.00 93.44 210 GLY A N 1
ATOM 1602 C CA . GLY A 1 210 ? -8.581 -6.841 12.789 1.00 93.44 210 GLY A CA 1
ATOM 1603 C C . GLY A 1 210 ? -8.725 -7.257 11.326 1.00 93.44 210 GLY A C 1
ATOM 1604 O O . GLY A 1 210 ? -8.909 -8.432 11.032 1.00 93.44 210 GLY A O 1
ATOM 1605 N N . PHE A 1 211 ? -8.680 -6.302 10.399 1.00 95.19 211 PHE A N 1
ATOM 1606 C CA . PHE A 1 211 ? -8.828 -6.586 8.968 1.00 95.19 211 PHE A CA 1
ATOM 1607 C C . PHE A 1 211 ? -7.505 -7.013 8.333 1.00 95.19 211 PHE A C 1
ATOM 1609 O O . PHE A 1 211 ? -6.467 -6.416 8.596 1.00 95.19 211 PHE A O 1
ATOM 1616 N N . GLY A 1 212 ? -7.558 -8.026 7.474 1.00 95.56 212 GLY A N 1
ATOM 1617 C CA . GLY A 1 212 ? -6.442 -8.526 6.685 1.00 95.56 212 GLY A CA 1
ATOM 1618 C C . GLY A 1 212 ? -6.707 -8.442 5.186 1.00 95.56 212 GLY A C 1
ATOM 1619 O O . GLY A 1 212 ? -7.856 -8.382 4.748 1.00 95.56 212 GLY A O 1
ATOM 1620 N N . LEU A 1 213 ? -5.633 -8.469 4.402 1.00 95.62 213 LEU A N 1
ATOM 1621 C CA . LEU A 1 213 ? -5.675 -8.589 2.949 1.00 95.62 213 LEU A CA 1
ATOM 1622 C C . LEU A 1 213 ? -5.444 -10.048 2.534 1.00 95.62 213 LEU A C 1
ATOM 1624 O O . LEU A 1 213 ? -4.461 -10.661 2.950 1.00 95.62 213 LEU A O 1
ATOM 1628 N N . VAL A 1 214 ? -6.331 -10.591 1.702 1.00 95.06 214 VAL A N 1
ATOM 1629 C CA . VAL A 1 214 ? -6.254 -11.964 1.184 1.00 95.06 214 VAL A CA 1
ATOM 1630 C C . VAL A 1 214 ? -6.164 -11.934 -0.334 1.00 95.06 214 VAL A C 1
ATOM 1632 O O . VAL A 1 214 ? -6.847 -11.145 -0.983 1.00 95.06 214 VAL A O 1
ATOM 1635 N N . ALA A 1 215 ? -5.312 -12.781 -0.907 1.00 95.56 215 ALA A N 1
ATOM 1636 C CA . ALA A 1 215 ? -5.203 -12.935 -2.351 1.00 95.56 215 ALA A CA 1
ATOM 1637 C C . ALA A 1 215 ? -6.385 -13.740 -2.914 1.00 95.56 215 ALA A C 1
ATOM 1639 O O . ALA A 1 215 ? -6.768 -14.768 -2.351 1.00 95.56 215 ALA A O 1
ATOM 1640 N N . ASP A 1 216 ? -6.931 -13.288 -4.044 1.00 94.88 216 ASP A N 1
ATOM 1641 C CA . ASP A 1 216 ? -7.952 -14.028 -4.807 1.00 94.88 216 ASP A CA 1
ATOM 1642 C C . ASP A 1 216 ? -7.342 -14.838 -5.956 1.00 94.88 216 ASP A C 1
ATOM 1644 O O . ASP A 1 216 ? -7.981 -15.710 -6.537 1.00 94.88 216 ASP A O 1
ATOM 1648 N N . THR A 1 217 ? -6.093 -14.535 -6.303 1.00 94.00 217 THR A N 1
ATOM 1649 C CA . THR A 1 217 ? -5.332 -15.179 -7.374 1.00 94.00 217 THR A CA 1
ATOM 1650 C C . THR A 1 217 ? -4.064 -15.800 -6.811 1.00 94.00 217 THR A C 1
ATOM 1652 O O . THR A 1 217 ? -3.513 -15.283 -5.841 1.00 94.00 217 THR A O 1
ATOM 1655 N N . SER A 1 218 ? -3.556 -16.854 -7.455 1.00 94.12 218 SER A N 1
ATOM 1656 C CA . SER A 1 218 ? -2.219 -17.377 -7.153 1.00 94.12 218 SER A CA 1
ATOM 1657 C C . SER A 1 218 ? -1.165 -16.277 -7.336 1.00 94.12 218 SER A C 1
ATOM 1659 O O . SER A 1 218 ? -1.213 -15.525 -8.314 1.00 94.12 218 SER A O 1
ATOM 1661 N N . ILE A 1 219 ? -0.240 -16.171 -6.384 1.00 93.12 219 ILE A N 1
ATOM 1662 C CA . ILE A 1 219 ? 0.876 -15.220 -6.399 1.00 93.12 219 ILE A CA 1
ATOM 1663 C C . ILE A 1 219 ? 2.155 -16.045 -6.315 1.00 93.12 219 ILE A C 1
ATOM 1665 O O . ILE A 1 219 ? 2.344 -16.799 -5.360 1.00 93.12 219 ILE A O 1
ATOM 1669 N N . GLU A 1 220 ? 3.014 -15.917 -7.322 1.00 90.94 220 GLU A N 1
ATOM 1670 C CA . GLU A 1 220 ? 4.294 -16.621 -7.357 1.00 90.94 220 GLU A CA 1
ATOM 1671 C C . GLU A 1 220 ? 5.358 -15.869 -6.546 1.00 90.94 220 GLU A C 1
ATOM 1673 O O . GLU A 1 220 ? 5.248 -14.671 -6.272 1.00 90.94 220 GLU A O 1
ATOM 1678 N N . ALA A 1 221 ? 6.411 -16.571 -6.129 1.00 87.56 221 ALA A N 1
ATOM 1679 C CA . ALA A 1 221 ? 7.503 -15.943 -5.396 1.00 87.56 221 ALA A CA 1
ATOM 1680 C C . ALA A 1 221 ? 8.190 -14.873 -6.265 1.00 87.56 221 ALA A C 1
ATOM 1682 O O . ALA A 1 221 ? 8.613 -15.148 -7.383 1.00 87.56 221 ALA A O 1
ATOM 1683 N N . GLY A 1 222 ? 8.324 -13.656 -5.731 1.00 83.06 222 GLY A N 1
ATOM 1684 C CA . GLY A 1 222 ? 8.917 -12.521 -6.448 1.00 83.06 222 GLY A CA 1
ATOM 1685 C C . GLY A 1 222 ? 7.924 -11.678 -7.255 1.00 83.06 222 GLY A C 1
ATOM 1686 O O . GLY A 1 222 ? 8.337 -10.670 -7.837 1.00 83.06 222 GLY A O 1
ATOM 1687 N N . ASP A 1 223 ? 6.636 -12.034 -7.258 1.00 87.06 223 ASP A N 1
ATOM 1688 C CA . ASP A 1 223 ? 5.599 -11.226 -7.891 1.00 87.06 223 ASP A CA 1
ATOM 1689 C C . ASP A 1 223 ? 5.345 -9.912 -7.146 1.00 87.06 223 ASP A C 1
ATOM 1691 O O . ASP A 1 223 ? 5.295 -9.835 -5.917 1.00 87.06 223 ASP A O 1
ATOM 1695 N N . PHE A 1 224 ? 5.082 -8.867 -7.925 1.00 89.50 224 PHE A N 1
ATOM 1696 C CA . PHE A 1 224 ? 4.554 -7.620 -7.397 1.00 89.50 224 PHE A CA 1
ATOM 1697 C C . PHE A 1 224 ? 3.089 -7.801 -6.976 1.00 89.50 224 PHE A C 1
ATOM 1699 O O . PHE A 1 224 ? 2.266 -8.256 -7.772 1.00 89.50 224 PHE A O 1
ATOM 1706 N N . VAL A 1 225 ? 2.763 -7.417 -5.737 1.00 92.94 225 VAL A N 1
ATOM 1707 C CA . VAL A 1 225 ? 1.408 -7.541 -5.173 1.00 92.94 225 VAL A CA 1
ATOM 1708 C C . VAL A 1 225 ? 0.657 -6.216 -5.252 1.00 92.94 225 VAL A C 1
ATOM 1710 O O . VAL A 1 225 ? -0.324 -6.105 -5.985 1.00 92.94 225 VAL A O 1
ATOM 1713 N N . VAL A 1 226 ? 1.101 -5.209 -4.496 1.00 93.38 226 VAL A N 1
ATOM 1714 C CA . VAL A 1 226 ? 0.475 -3.885 -4.415 1.00 93.38 226 VAL A CA 1
ATOM 1715 C C . VAL A 1 226 ? 1.490 -2.854 -3.914 1.00 93.38 226 VAL A C 1
ATOM 1717 O O . VAL A 1 226 ? 2.349 -3.170 -3.097 1.00 93.38 226 VAL A O 1
ATOM 1720 N N . GLU A 1 227 ? 1.391 -1.614 -4.394 1.00 93.88 227 GLU A N 1
ATOM 1721 C CA . GLU A 1 227 ? 2.187 -0.489 -3.886 1.00 93.88 227 GLU A CA 1
ATOM 1722 C C . GLU A 1 227 ? 1.642 -0.027 -2.531 1.00 93.88 227 GLU A C 1
ATOM 1724 O O . GLU A 1 227 ? 0.429 0.134 -2.385 1.00 93.88 227 GLU A O 1
ATOM 1729 N N . TYR A 1 228 ? 2.516 0.243 -1.559 1.00 95.19 228 TYR A N 1
ATOM 1730 C CA . TYR A 1 228 ? 2.101 0.875 -0.310 1.00 95.19 228 TYR A CA 1
ATOM 1731 C C . TYR A 1 228 ? 1.977 2.386 -0.503 1.00 95.19 228 TYR A C 1
ATOM 1733 O O . TYR A 1 228 ? 2.984 3.081 -0.627 1.00 95.19 228 TYR A O 1
ATOM 1741 N N . VAL A 1 229 ? 0.738 2.887 -0.554 1.00 95.31 229 VAL A N 1
ATOM 1742 C CA . VAL A 1 229 ? 0.470 4.310 -0.806 1.00 95.31 229 VAL A CA 1
ATOM 1743 C C . VAL A 1 229 ? -0.159 4.998 0.393 1.00 95.31 229 VAL A C 1
ATOM 1745 O O . VAL A 1 229 ? -1.044 4.445 1.049 1.00 95.31 229 VAL A O 1
ATOM 1748 N N . GLY A 1 230 ? 0.241 6.246 0.619 1.00 95.75 230 GLY A N 1
ATOM 1749 C CA . GLY A 1 230 ? -0.311 7.076 1.681 1.00 95.75 230 GLY A CA 1
ATOM 1750 C C . GLY A 1 230 ? 0.115 8.535 1.599 1.00 95.75 230 GLY A C 1
ATOM 1751 O O . GLY A 1 230 ? 0.512 9.039 0.542 1.00 95.75 230 GLY A O 1
ATOM 1752 N N . GLU A 1 231 ? -0.014 9.238 2.716 1.00 95.44 231 GLU A N 1
ATOM 1753 C CA . GLU A 1 231 ? 0.507 10.591 2.877 1.00 95.44 231 GLU A CA 1
ATOM 1754 C C . GLU A 1 231 ? 1.984 10.531 3.263 1.00 95.44 231 GLU A C 1
ATOM 1756 O O . GLU A 1 231 ? 2.332 9.902 4.254 1.00 95.44 231 GLU A O 1
ATOM 1761 N N . VAL A 1 232 ? 2.855 11.188 2.500 1.00 94.81 232 VAL A N 1
ATOM 1762 C CA . VAL A 1 232 ? 4.282 11.268 2.824 1.00 94.81 232 VAL A CA 1
ATOM 1763 C C . VAL A 1 232 ? 4.498 12.435 3.777 1.00 94.81 232 VAL A C 1
ATOM 1765 O O . VAL A 1 232 ? 4.245 13.594 3.414 1.00 94.81 232 VAL A O 1
ATOM 1768 N N . ILE A 1 233 ? 4.935 12.107 4.987 1.00 94.19 233 ILE A N 1
ATOM 1769 C CA . ILE A 1 233 ? 5.121 13.004 6.126 1.00 94.19 233 ILE A CA 1
ATOM 1770 C C . ILE A 1 233 ? 6.554 12.916 6.653 1.00 94.19 233 ILE A C 1
ATOM 1772 O O . ILE A 1 233 ? 7.262 11.946 6.381 1.00 94.19 233 ILE A O 1
ATOM 1776 N N . ASP A 1 234 ? 6.976 13.939 7.390 1.00 93.75 234 ASP A N 1
ATOM 1777 C CA . ASP A 1 234 ? 8.238 13.917 8.126 1.00 93.75 234 ASP A CA 1
ATOM 1778 C C . ASP A 1 234 ? 8.067 13.248 9.500 1.00 93.75 234 ASP A C 1
ATOM 1780 O O . ASP A 1 234 ? 6.949 13.001 9.969 1.00 93.75 234 ASP A O 1
ATOM 1784 N N . GLU A 1 235 ? 9.188 12.960 10.159 1.00 92.19 235 GLU A N 1
ATOM 1785 C CA . GLU A 1 235 ? 9.189 12.351 11.494 1.00 92.19 235 GLU A CA 1
ATOM 1786 C C . GLU A 1 235 ? 8.492 13.227 12.549 1.00 92.19 235 GLU A C 1
ATOM 1788 O O . GLU A 1 235 ? 7.827 12.704 13.442 1.00 92.19 235 GLU A O 1
ATOM 1793 N N . ALA A 1 236 ? 8.568 14.557 12.423 1.00 92.69 236 ALA A N 1
ATOM 1794 C CA . ALA A 1 236 ? 7.897 15.478 13.339 1.00 92.69 236 ALA A CA 1
ATOM 1795 C C . ALA A 1 236 ? 6.366 15.330 13.267 1.00 92.69 236 ALA A C 1
ATOM 1797 O O . ALA A 1 236 ? 5.710 15.100 14.286 1.00 92.69 236 ALA A O 1
ATOM 1798 N N . MET A 1 237 ? 5.793 15.367 12.061 1.00 93.00 237 MET A N 1
ATOM 1799 C CA . MET A 1 237 ? 4.363 15.132 11.857 1.00 93.00 237 MET A CA 1
ATOM 1800 C C . MET A 1 237 ? 3.959 13.701 12.224 1.00 93.00 237 MET A C 1
ATOM 1802 O O . MET A 1 237 ? 2.846 13.484 12.713 1.00 93.00 237 MET A O 1
ATOM 1806 N N . ALA A 1 238 ? 4.829 12.716 11.990 1.00 93.44 238 ALA A N 1
ATOM 1807 C CA . ALA A 1 238 ? 4.568 11.337 12.383 1.00 93.44 238 ALA A CA 1
ATOM 1808 C C . ALA A 1 238 ? 4.470 11.204 13.910 1.00 93.44 238 ALA A C 1
ATOM 1810 O O . ALA A 1 238 ? 3.526 10.580 14.402 1.00 93.44 238 ALA A O 1
ATOM 1811 N N . ALA A 1 239 ? 5.370 11.839 14.664 1.00 94.12 239 ALA A N 1
ATOM 1812 C CA . ALA A 1 239 ? 5.334 11.861 16.123 1.00 94.12 239 ALA A CA 1
ATOM 1813 C C . ALA A 1 239 ? 4.040 12.497 16.661 1.00 94.12 239 ALA A C 1
ATOM 1815 O O . ALA A 1 239 ? 3.375 11.896 17.511 1.00 94.12 239 ALA A O 1
ATOM 1816 N N . ASP A 1 240 ? 3.623 13.638 16.104 1.00 94.69 240 ASP A N 1
ATOM 1817 C CA . ASP A 1 240 ? 2.365 14.300 16.475 1.00 94.69 240 ASP A CA 1
ATOM 1818 C C . ASP A 1 240 ? 1.147 13.395 16.221 1.00 94.69 240 ASP A C 1
ATOM 1820 O O . ASP A 1 240 ? 0.260 13.253 17.071 1.00 94.69 240 ASP A O 1
ATOM 1824 N N . ARG A 1 241 ? 1.110 12.720 15.063 1.00 94.62 241 ARG A N 1
ATOM 1825 C CA . ARG A 1 241 ? 0.032 11.778 14.720 1.00 94.62 241 ARG A CA 1
ATOM 1826 C C . ARG A 1 241 ? 0.036 10.543 15.623 1.00 94.62 241 ARG A C 1
ATOM 1828 O O . ARG A 1 241 ? -1.039 10.095 16.021 1.00 94.62 241 ARG A O 1
ATOM 1835 N N . ARG A 1 242 ? 1.206 10.009 15.993 1.00 93.81 242 ARG A N 1
ATOM 1836 C CA . ARG A 1 242 ? 1.317 8.902 16.964 1.00 93.81 242 ARG A CA 1
ATOM 1837 C C . ARG A 1 242 ? 0.774 9.317 18.329 1.00 93.81 242 ARG A C 1
ATOM 1839 O O . ARG A 1 242 ? -0.025 8.579 18.899 1.00 93.81 242 ARG A O 1
ATOM 1846 N N . ALA A 1 243 ? 1.134 10.504 18.817 1.00 94.44 243 ALA A N 1
ATOM 1847 C CA . ALA A 1 243 ? 0.628 11.024 20.086 1.00 94.44 243 ALA A CA 1
ATOM 1848 C C . ALA A 1 243 ? -0.905 11.174 20.071 1.00 94.44 243 ALA A C 1
ATOM 1850 O O . ALA A 1 243 ? -1.579 10.738 21.006 1.00 94.44 243 ALA A O 1
ATOM 1851 N N . ALA A 1 244 ? -1.473 11.704 18.982 1.00 93.81 244 ALA A N 1
ATOM 1852 C CA . ALA A 1 244 ? -2.923 11.808 18.809 1.00 93.81 244 ALA A CA 1
ATOM 1853 C C . ALA A 1 244 ? -3.620 10.432 18.729 1.00 93.81 244 ALA A C 1
ATOM 1855 O O . ALA A 1 244 ? -4.702 10.242 19.294 1.00 93.81 244 ALA A O 1
ATOM 1856 N N . ASN A 1 245 ? -3.001 9.453 18.065 1.00 92.38 245 ASN A N 1
ATOM 1857 C CA . ASN A 1 245 ? -3.515 8.084 17.984 1.00 92.38 245 ASN A CA 1
ATOM 1858 C C . ASN A 1 245 ? -3.521 7.402 19.360 1.00 92.38 245 ASN A C 1
ATOM 1860 O O . ASN A 1 245 ? -4.528 6.811 19.745 1.00 92.38 245 ASN A O 1
ATOM 1864 N N . ILE A 1 246 ? -2.449 7.555 20.140 1.00 92.81 246 ILE A N 1
ATOM 1865 C CA . ILE A 1 246 ? -2.374 7.035 21.513 1.00 92.81 246 ILE A CA 1
ATOM 1866 C C . ILE A 1 246 ? -3.445 7.695 22.389 1.00 92.81 246 ILE A C 1
ATOM 1868 O O . ILE A 1 246 ? -4.194 7.000 23.073 1.00 92.81 246 ILE A O 1
ATOM 1872 N N . ALA A 1 247 ? -3.581 9.023 22.319 1.00 93.88 247 ALA A N 1
ATOM 1873 C CA . ALA A 1 247 ? -4.575 9.766 23.094 1.00 93.88 247 ALA A CA 1
ATOM 1874 C C . ALA A 1 247 ? -6.027 9.391 22.742 1.00 93.88 247 ALA A C 1
ATOM 1876 O O . ALA A 1 247 ? -6.907 9.451 23.598 1.00 93.88 247 ALA A O 1
ATOM 1877 N N . SER A 1 248 ? -6.287 8.989 21.495 1.00 92.00 248 SER A N 1
ATOM 1878 C CA . SER A 1 248 ? -7.608 8.528 21.042 1.00 92.00 248 SER A CA 1
ATOM 1879 C C . SER A 1 248 ? -7.856 7.030 21.260 1.00 92.00 248 SER A C 1
ATOM 1881 O O . SER A 1 248 ? -8.952 6.550 20.962 1.00 92.00 248 SER A O 1
ATOM 1883 N N . GLY A 1 249 ? -6.878 6.291 21.797 1.00 91.06 249 GLY A N 1
ATOM 1884 C CA . GLY A 1 249 ? -6.975 4.844 22.004 1.00 91.06 249 GLY A CA 1
ATOM 1885 C C . GLY A 1 249 ? -6.981 4.042 20.700 1.00 91.06 249 GLY A C 1
ATOM 1886 O O . GLY A 1 249 ? -7.548 2.950 20.649 1.00 91.06 249 GLY A O 1
ATOM 1887 N N . GLN A 1 250 ? -6.396 4.584 19.629 1.00 88.38 250 GLN A N 1
ATOM 1888 C CA . GLN A 1 250 ? -6.271 3.894 18.351 1.00 88.38 250 GLN A CA 1
ATOM 1889 C C . GLN A 1 250 ? -5.238 2.766 18.466 1.00 88.38 250 GLN A C 1
ATOM 1891 O O . GLN A 1 250 ? -4.073 3.002 18.776 1.00 88.38 250 GLN A O 1
ATOM 1896 N N . THR A 1 251 ? -5.663 1.537 18.181 1.00 87.94 251 THR A N 1
ATOM 1897 C CA . THR A 1 251 ? -4.826 0.332 18.303 1.00 87.94 251 THR A CA 1
ATOM 1898 C C . THR A 1 251 ? -3.976 0.059 17.063 1.00 87.94 251 THR A C 1
ATOM 1900 O O . THR A 1 251 ? -2.871 -0.463 17.172 1.00 87.94 251 THR A O 1
ATOM 1903 N N . HIS A 1 252 ? -4.487 0.400 15.877 1.00 91.25 252 HIS A N 1
ATOM 1904 C CA . HIS A 1 252 ? -3.837 0.109 14.600 1.00 91.25 252 HIS A CA 1
ATOM 1905 C C . HIS A 1 252 ? -3.055 1.317 14.077 1.00 91.25 252 HIS A C 1
ATOM 1907 O O . HIS A 1 252 ? -3.629 2.398 13.900 1.00 91.25 252 HIS A O 1
ATOM 1913 N N . THR A 1 253 ? -1.778 1.097 13.760 1.00 92.44 253 THR A N 1
ATOM 1914 C CA . THR A 1 253 ? -0.865 2.091 13.180 1.00 92.44 253 THR A CA 1
ATOM 1915 C C . THR A 1 253 ? -0.549 1.723 11.734 1.00 92.44 253 THR A C 1
ATOM 1917 O O . THR A 1 253 ? -0.271 0.566 11.441 1.00 92.44 253 THR A O 1
ATOM 1920 N N . TYR A 1 254 ? -0.573 2.708 10.834 1.00 94.75 254 TYR A N 1
ATOM 1921 C CA . TYR A 1 254 ? -0.393 2.515 9.387 1.00 94.75 254 TYR A CA 1
ATOM 1922 C C . TYR A 1 254 ? 0.743 3.392 8.847 1.00 94.75 254 TYR A C 1
ATOM 1924 O O . TYR A 1 254 ? 0.600 4.048 7.819 1.00 94.75 254 TYR A O 1
ATOM 1932 N N . MET A 1 255 ? 1.840 3.460 9.599 1.00 94.19 255 MET A N 1
ATOM 1933 C CA . MET A 1 255 ? 3.025 4.238 9.250 1.00 94.19 255 MET A CA 1
ATOM 1934 C C . MET A 1 255 ? 4.116 3.298 8.749 1.00 94.19 255 MET A C 1
ATOM 1936 O O . MET A 1 255 ? 4.418 2.306 9.412 1.00 94.19 255 MET A O 1
ATOM 1940 N N . LEU A 1 256 ? 4.707 3.626 7.605 1.00 94.75 256 LEU A N 1
ATOM 1941 C CA . LEU A 1 256 ? 5.802 2.883 6.993 1.00 94.75 256 LEU A CA 1
ATOM 1942 C C . LEU A 1 256 ? 6.955 3.838 6.688 1.00 94.75 256 LEU A C 1
ATOM 1944 O O . LEU A 1 256 ? 6.777 4.815 5.965 1.00 94.75 256 LEU A O 1
ATOM 1948 N N . GLU A 1 257 ? 8.129 3.575 7.251 1.00 92.31 257 GLU A N 1
ATOM 1949 C CA . GLU A 1 257 ? 9.335 4.364 6.989 1.00 92.31 257 GLU A CA 1
ATOM 1950 C C . GLU A 1 257 ? 9.883 4.027 5.594 1.00 92.31 257 GLU A C 1
ATOM 1952 O O . GLU A 1 257 ? 10.072 2.857 5.262 1.00 92.31 257 GLU A O 1
ATOM 1957 N N . MET A 1 258 ? 10.086 5.048 4.759 1.00 87.69 258 MET A N 1
ATOM 1958 C CA . MET A 1 258 ? 10.607 4.894 3.393 1.00 87.69 258 MET A CA 1
ATOM 1959 C C . MET A 1 258 ? 12.086 5.279 3.319 1.00 87.69 258 MET A C 1
ATOM 1961 O O . MET A 1 258 ? 12.882 4.592 2.686 1.00 87.69 258 MET A O 1
ATOM 1965 N N . GLU A 1 259 ? 12.439 6.390 3.955 1.00 86.50 259 GLU A N 1
ATOM 1966 C CA . GLU A 1 259 ? 13.798 6.902 4.098 1.00 86.50 259 GLU A CA 1
ATOM 1967 C C . GLU A 1 259 ? 13.911 7.512 5.498 1.00 86.50 259 GLU A C 1
ATOM 1969 O O . GLU A 1 259 ? 12.896 7.764 6.150 1.00 86.50 259 GLU A O 1
ATOM 1974 N N . LYS A 1 260 ? 15.137 7.771 5.958 1.00 86.56 260 LYS A N 1
ATOM 1975 C CA . LYS A 1 260 ? 15.359 8.450 7.230 1.00 86.56 260 LYS A CA 1
ATOM 1976 C C . LYS A 1 260 ? 14.561 9.758 7.274 1.00 86.56 260 LYS A C 1
ATOM 1978 O O . LYS A 1 260 ? 14.689 10.600 6.387 1.00 86.56 260 LYS A O 1
ATOM 1983 N N . ASP A 1 261 ? 13.755 9.906 8.319 1.00 86.75 261 ASP A N 1
ATOM 1984 C CA . ASP A 1 261 ? 12.882 11.057 8.570 1.00 86.75 261 ASP A CA 1
ATOM 1985 C C . ASP A 1 261 ? 11.735 11.248 7.551 1.00 86.75 261 ASP A C 1
ATOM 1987 O O . ASP A 1 261 ? 11.052 12.274 7.597 1.00 86.75 261 ASP A O 1
ATOM 1991 N N . ILE A 1 262 ? 11.480 10.278 6.657 1.00 90.81 262 ILE A N 1
ATOM 1992 C CA . ILE A 1 262 ? 10.380 10.303 5.679 1.00 90.81 262 ILE A CA 1
ATOM 1993 C C . ILE A 1 262 ? 9.522 9.040 5.806 1.00 90.81 262 ILE A C 1
ATOM 1995 O O . ILE A 1 262 ? 9.943 7.924 5.485 1.00 90.81 262 ILE A O 1
ATOM 1999 N N . LEU A 1 263 ? 8.263 9.235 6.195 1.00 94.19 263 LEU A N 1
ATOM 2000 C CA . LEU A 1 263 ? 7.308 8.165 6.451 1.00 94.19 263 LEU A CA 1
ATOM 2001 C C . LEU A 1 263 ? 6.088 8.285 5.540 1.00 94.19 263 LEU A C 1
ATOM 2003 O O . LEU A 1 263 ? 5.640 9.378 5.202 1.00 94.19 263 LEU A O 1
ATOM 2007 N N . ILE A 1 264 ? 5.520 7.144 5.171 1.00 95.81 264 ILE A N 1
ATOM 2008 C CA . ILE A 1 264 ? 4.232 7.023 4.495 1.00 95.81 264 ILE A CA 1
ATOM 2009 C C . ILE A 1 264 ? 3.181 6.679 5.550 1.00 95.81 264 ILE A C 1
ATOM 2011 O O . ILE A 1 264 ? 3.240 5.617 6.163 1.00 95.81 264 ILE A O 1
ATOM 2015 N N . ASP A 1 265 ? 2.201 7.555 5.741 1.00 95.94 265 ASP A N 1
ATOM 2016 C CA . ASP A 1 265 ? 1.059 7.340 6.625 1.00 95.94 265 ASP A CA 1
ATOM 2017 C C . ASP A 1 265 ? -0.213 7.030 5.819 1.00 95.94 265 ASP A C 1
ATOM 2019 O O . ASP A 1 265 ? -0.760 7.890 5.119 1.00 95.94 265 ASP A O 1
ATOM 2023 N N . ALA A 1 266 ? -0.701 5.793 5.943 1.00 96.25 266 ALA A N 1
ATOM 2024 C CA . ALA A 1 266 ? -1.915 5.295 5.299 1.00 96.25 266 ALA A CA 1
ATOM 2025 C C . ALA A 1 266 ? -3.163 5.318 6.214 1.00 96.25 266 ALA A C 1
ATOM 2027 O O . ALA A 1 266 ? -4.171 4.653 5.930 1.00 96.25 266 ALA A O 1
ATOM 2028 N N . GLN A 1 267 ? -3.134 6.071 7.323 1.00 93.50 267 GLN A N 1
ATOM 2029 C CA . GLN A 1 267 ? -4.268 6.204 8.246 1.00 93.50 267 GLN A CA 1
ATOM 2030 C C . GLN A 1 267 ? -5.474 6.884 7.580 1.00 93.50 267 GLN A C 1
ATOM 2032 O O . GLN A 1 267 ? -6.588 6.367 7.653 1.00 93.50 267 GLN A O 1
ATOM 2037 N N . TYR A 1 268 ? -5.256 8.025 6.918 1.00 92.12 268 TYR A N 1
ATOM 2038 C CA . TYR A 1 268 ? -6.334 8.847 6.345 1.00 92.12 268 TYR A CA 1
ATOM 2039 C C . TYR A 1 268 ? -6.521 8.638 4.842 1.00 92.12 268 TYR A C 1
ATOM 2041 O O . TYR A 1 268 ? -7.655 8.612 4.356 1.00 92.12 268 TYR A O 1
ATOM 2049 N N . LYS A 1 269 ? -5.415 8.506 4.102 1.00 95.19 269 LYS A N 1
ATOM 2050 C CA . LYS A 1 269 ? -5.392 8.300 2.652 1.00 95.19 269 LYS A CA 1
ATOM 2051 C C . LYS A 1 269 ? -4.513 7.106 2.335 1.00 95.19 269 LYS A C 1
ATOM 2053 O O . LYS A 1 269 ? -3.402 7.052 2.836 1.00 95.19 269 LYS A O 1
ATOM 2058 N N . GLY A 1 270 ? -4.975 6.192 1.495 1.00 95.50 270 GLY A N 1
ATOM 2059 C CA . GLY A 1 270 ? -4.177 5.036 1.101 1.00 95.50 270 GLY A CA 1
ATOM 2060 C C . GLY A 1 270 ? -4.915 4.101 0.156 1.00 95.50 270 GLY A C 1
ATOM 2061 O O . GLY A 1 270 ? -5.941 4.467 -0.422 1.00 95.50 270 GLY A O 1
ATOM 2062 N N . ASN A 1 271 ? -4.416 2.879 0.011 1.00 94.81 271 ASN A N 1
ATOM 2063 C CA . ASN A 1 271 ? -5.092 1.808 -0.721 1.00 94.81 271 ASN A CA 1
ATOM 2064 C C . ASN A 1 271 ? -5.272 0.568 0.177 1.00 94.81 271 ASN A C 1
ATOM 2066 O O . ASN A 1 271 ? -5.169 0.643 1.401 1.00 94.81 271 ASN A O 1
ATOM 2070 N N . VAL A 1 272 ? -5.572 -0.578 -0.436 1.00 95.06 272 VAL A N 1
ATOM 2071 C CA . VAL A 1 272 ? -5.786 -1.851 0.267 1.00 95.06 272 VAL A CA 1
ATOM 2072 C C . VAL A 1 272 ? -4.532 -2.398 0.963 1.00 95.06 272 VAL A C 1
ATOM 2074 O O . VAL A 1 272 ? -4.675 -3.217 1.867 1.00 95.06 272 VAL A O 1
ATOM 2077 N N . SER A 1 273 ? -3.327 -1.919 0.621 1.00 95.31 273 SER A N 1
ATOM 2078 C CA . SER A 1 273 ? -2.064 -2.358 1.234 1.00 95.31 273 SER A CA 1
ATOM 2079 C C . SER A 1 273 ? -2.016 -2.106 2.740 1.00 95.31 273 SER A C 1
ATOM 2081 O O . SER A 1 273 ? -1.305 -2.796 3.458 1.00 95.31 273 SER A O 1
ATOM 2083 N N . ARG A 1 274 ? -2.792 -1.137 3.240 1.00 95.44 274 ARG A N 1
ATOM 2084 C CA . ARG A 1 274 ? -2.877 -0.818 4.671 1.00 95.44 274 ARG A CA 1
ATOM 2085 C C . ARG A 1 274 ? -3.438 -1.966 5.521 1.00 95.44 274 ARG A C 1
ATOM 2087 O O . ARG A 1 274 ? -3.321 -1.915 6.734 1.00 95.44 274 ARG A O 1
ATOM 2094 N N . PHE A 1 275 ? -4.103 -2.944 4.902 1.00 95.88 275 PHE A N 1
ATOM 2095 C CA . PHE A 1 275 ? -4.658 -4.123 5.577 1.00 95.88 275 PHE A CA 1
ATOM 2096 C C . PHE A 1 275 ? -3.721 -5.336 5.514 1.00 95.88 275 PHE A C 1
ATOM 2098 O O . PHE A 1 275 ? -4.118 -6.442 5.871 1.00 95.88 275 PHE A O 1
ATOM 2105 N N . ILE A 1 276 ? -2.491 -5.163 5.032 1.00 94.94 276 ILE A N 1
ATOM 2106 C CA . ILE A 1 276 ? -1.454 -6.185 5.171 1.00 94.94 276 ILE A CA 1
ATOM 2107 C C . ILE A 1 276 ? -1.020 -6.175 6.643 1.00 94.94 276 ILE A C 1
ATOM 2109 O O . ILE A 1 276 ? -0.607 -5.131 7.146 1.00 94.94 276 ILE A O 1
ATOM 2113 N N . ASN A 1 277 ? -1.193 -7.314 7.318 1.00 92.12 277 ASN A N 1
ATOM 2114 C CA . ASN A 1 277 ? -0.826 -7.510 8.725 1.00 92.12 277 ASN A CA 1
ATOM 2115 C C . ASN A 1 277 ? 0.629 -7.940 8.882 1.00 92.12 277 ASN A C 1
ATOM 2117 O O . ASN A 1 277 ? 1.127 -8.629 7.963 1.00 92.12 277 ASN A O 1
#

InterPro domains:
  IPR001214 SET domain [PF00856] (210-277)
  IPR001214 SET domain [PS50280] (191-277)
  IPR046341 SET domain superfamily [G3DSA:2.170.270.10] (71-277)
  IPR046341 SET domain superfamily [SSF82199] (81-277)
  IPR050777 SET2 Histone-Lysine N-Methyltransferase [PTHR22884] (83-277)